Protein AF-A0A383CBB1-F1 (afdb_monomer_lite)

Secondary structure (DSSP, 8-state):
-HHHHTT---EEE-SSSSSSTHHHHTS-TTTS-IIIIIIHHHHHHHHTT-EEE-S--EEBS-TT-EEHHHHTTT-S----------PPP---TTTTSBT---HHHHHHHHHHHHHHHTTTT--S---TT-EEEEE--SHHHHHHHHHHHHTT-SEEEEE-SSPPPPSS--TTS-TTSPP-S----HHHHHHHHHHSS--EE-SEEEEEEEE-SSSBEEEEEEEEEEEETTEEEE-TT--B-

InterPro domains:
  IPR036188 FAD/NAD(P)-binding domain superfamily [G3DSA:3.50.50.60] (92-241)
  IPR051394 Glutamate Synthase [PTHR43100] (1-241)

Organism: NCBI:txid408172

pLDDT: mean 95.43, std 3.19, range [66.5, 98.31]

Structure (mmCIF, N/CA/C/O backbone):
data_AF-A0A383CBB1-F1
#
_entry.id   AF-A0A383CBB1-F1
#
loop_
_atom_site.group_PDB
_atom_site.id
_atom_site.type_symbol
_atom_site.label_atom_id
_atom_site.label_alt_id
_atom_site.label_comp_id
_atom_site.label_asym_id
_atom_site.label_entity_id
_atom_site.label_seq_id
_atom_site.pdbx_PDB_ins_code
_atom_site.Cartn_x
_atom_site.Cartn_y
_atom_site.Cartn_z
_atom_site.occupancy
_atom_site.B_iso_or_equiv
_atom_site.auth_seq_id
_atom_site.auth_comp_id
_atom_site.auth_asym_id
_atom_site.auth_atom_id
_atom_site.pdbx_PDB_model_num
ATOM 1 N N . ALA A 1 1 ? -14.194 -9.126 19.420 1.00 66.50 1 ALA A N 1
ATOM 2 C CA . ALA A 1 1 ? -15.099 -10.197 19.864 1.00 66.50 1 ALA A CA 1
ATOM 3 C C . ALA A 1 1 ? -14.523 -11.047 21.001 1.00 66.50 1 ALA A C 1
ATOM 5 O O . ALA A 1 1 ? -15.161 -11.089 22.030 1.00 66.50 1 ALA A O 1
ATOM 6 N N . GLN A 1 2 ? -13.346 -11.692 20.906 1.00 90.12 2 GLN A N 1
ATOM 7 C CA . GLN A 1 2 ? -12.929 -12.677 21.935 1.00 90.12 2 GLN A CA 1
ATOM 8 C C . GLN A 1 2 ? -12.877 -12.139 23.383 1.00 90.12 2 GLN A C 1
ATOM 10 O O . GLN A 1 2 ? -13.528 -12.712 24.250 1.00 90.12 2 GLN A O 1
ATOM 15 N N . LEU A 1 3 ? -12.182 -11.025 23.647 1.00 93.56 3 LEU A N 1
ATOM 16 C CA . LEU A 1 3 ? -12.124 -10.439 25.001 1.00 93.56 3 LEU A CA 1
ATOM 17 C C . LEU A 1 3 ? -13.493 -9.938 25.489 1.00 93.56 3 LEU A C 1
ATOM 19 O O . LEU A 1 3 ? -13.884 -10.191 26.624 1.00 93.56 3 LEU A O 1
ATOM 23 N N . ASN A 1 4 ? -14.247 -9.281 24.610 1.00 93.00 4 ASN A N 1
ATOM 24 C CA . ASN A 1 4 ? -15.591 -8.805 24.927 1.00 93.00 4 ASN A CA 1
ATOM 25 C C . ASN A 1 4 ? -16.566 -9.968 25.218 1.00 93.00 4 ASN A C 1
ATOM 27 O O . ASN A 1 4 ? -17.321 -9.908 26.181 1.00 93.00 4 ASN A O 1
ATOM 31 N N . SER A 1 5 ? -16.466 -11.082 24.483 1.00 92.56 5 SER A N 1
ATOM 32 C CA . SER A 1 5 ? -17.322 -12.262 24.666 1.00 92.56 5 SER A CA 1
ATOM 33 C C . SER A 1 5 ? -17.146 -12.960 26.017 1.00 92.56 5 SER A C 1
ATOM 35 O O . SER A 1 5 ? -18.024 -13.712 26.432 1.00 92.56 5 SER A O 1
ATOM 37 N N . VAL A 1 6 ? -16.031 -12.706 26.711 1.00 95.31 6 VAL A N 1
ATOM 38 C CA . VAL A 1 6 ? -15.776 -13.206 28.070 1.00 95.31 6 VAL A CA 1
ATOM 39 C C . VAL A 1 6 ? -15.988 -12.132 29.149 1.00 95.31 6 VAL A C 1
ATOM 41 O O . VAL A 1 6 ? -15.621 -12.345 30.300 1.00 95.31 6 VAL A O 1
ATOM 44 N N . GLY A 1 7 ? -16.611 -10.998 28.800 1.00 94.62 7 GLY A N 1
ATOM 45 C CA . GLY A 1 7 ? -17.086 -9.983 29.746 1.00 94.62 7 GLY A CA 1
ATOM 46 C C . GLY A 1 7 ? -16.183 -8.762 29.938 1.00 94.62 7 GLY A C 1
ATOM 47 O O . GLY A 1 7 ? -16.478 -7.939 30.801 1.00 94.62 7 GLY A O 1
ATOM 48 N N . HIS A 1 8 ? -15.101 -8.611 29.167 1.00 96.25 8 HIS A N 1
ATOM 49 C CA . HIS A 1 8 ? -14.252 -7.417 29.255 1.00 96.25 8 HIS A CA 1
ATOM 50 C C . HIS A 1 8 ? -14.831 -6.235 28.467 1.00 96.25 8 HIS A C 1
ATOM 52 O O . HIS A 1 8 ? -15.298 -6.397 27.336 1.00 96.25 8 HIS A O 1
ATOM 58 N N . GLN A 1 9 ? -14.715 -5.026 29.020 1.00 96.25 9 GLN A N 1
ATOM 59 C CA . GLN A 1 9 ? -14.908 -3.794 28.254 1.00 96.25 9 GLN A CA 1
ATOM 60 C C . GLN A 1 9 ? -13.697 -3.585 27.338 1.00 96.25 9 GLN A C 1
ATOM 62 O O . GLN A 1 9 ? -12.553 -3.732 27.767 1.00 96.25 9 GLN A O 1
ATOM 67 N N . VAL A 1 10 ? -13.941 -3.301 26.058 1.00 97.44 10 VAL A N 1
ATOM 68 C CA . VAL A 1 10 ? -12.884 -3.181 25.047 1.00 97.44 10 VAL A CA 1
ATOM 69 C C . VAL A 1 10 ? -13.055 -1.875 24.291 1.00 97.44 10 VAL A C 1
ATOM 71 O O . VAL A 1 10 ? -14.081 -1.672 23.645 1.00 97.44 10 VAL A O 1
ATOM 74 N N . THR A 1 11 ? -12.005 -1.057 24.304 1.00 97.38 11 THR A N 1
ATOM 75 C CA . THR A 1 11 ? -11.890 0.160 23.497 1.00 97.38 11 THR A CA 1
ATOM 76 C C . THR A 1 11 ? -10.729 0.005 22.521 1.00 97.38 11 THR A C 1
ATOM 78 O O . THR A 1 11 ? -9.627 -0.396 22.899 1.00 97.38 11 THR A O 1
ATOM 81 N N . VAL A 1 12 ? -10.974 0.297 21.247 1.00 97.62 12 VAL A N 1
ATOM 82 C CA . VAL A 1 12 ? -9.979 0.258 20.173 1.00 97.62 12 VAL A CA 1
ATOM 83 C C . VAL A 1 12 ? -9.671 1.685 19.739 1.00 97.62 12 VAL A C 1
ATOM 85 O O . VAL A 1 12 ? -10.555 2.396 19.266 1.00 97.62 12 VAL A O 1
ATOM 88 N N . TYR A 1 13 ? -8.406 2.079 19.860 1.00 97.75 13 TYR A N 1
ATOM 89 C CA . TYR A 1 13 ? -7.901 3.353 19.357 1.00 97.75 13 TYR A CA 1
ATOM 90 C C . TYR A 1 13 ? -7.312 3.152 17.962 1.00 97.75 13 TYR A C 1
ATOM 92 O O . TYR A 1 13 ? -6.465 2.282 17.757 1.00 97.75 13 TYR A O 1
ATOM 100 N N . GLU A 1 14 ? -7.767 3.951 17.006 1.00 97.56 14 GLU A N 1
ATOM 101 C CA . GLU A 1 14 ? -7.306 3.941 15.622 1.00 97.56 14 GLU A CA 1
ATOM 102 C C . GLU A 1 14 ? -6.833 5.338 15.242 1.00 97.56 14 GLU A C 1
ATOM 104 O O . GLU A 1 14 ? -7.535 6.331 15.438 1.00 97.56 14 GLU A O 1
ATOM 109 N N . ARG A 1 15 ? -5.641 5.402 14.651 1.00 96.88 15 ARG A N 1
ATOM 110 C CA . ARG A 1 15 ? -5.040 6.650 14.190 1.00 96.88 15 ARG A CA 1
ATOM 111 C C . ARG A 1 15 ? -5.808 7.247 13.016 1.00 96.88 15 ARG A C 1
ATOM 113 O O . ARG A 1 15 ? -5.892 8.464 12.900 1.00 96.88 15 ARG A O 1
ATOM 120 N N . ALA A 1 16 ? -6.312 6.408 12.121 1.00 96.88 16 ALA A N 1
ATOM 121 C CA . ALA A 1 16 ? -7.069 6.835 10.959 1.00 96.88 16 ALA A CA 1
ATOM 122 C C . ALA A 1 16 ? -8.504 7.267 11.312 1.00 96.88 16 ALA A C 1
ATOM 124 O O . ALA A 1 16 ? -9.028 7.001 12.394 1.00 96.88 16 ALA A O 1
ATOM 125 N N . ASP A 1 17 ? -9.163 7.912 10.355 1.00 97.31 17 ASP A N 1
ATOM 126 C CA . ASP A 1 17 ? -10.554 8.364 10.444 1.00 97.31 17 ASP A CA 1
ATOM 127 C C . ASP A 1 17 ? -11.578 7.224 10.300 1.00 97.31 17 ASP A C 1
ATOM 129 O O . ASP A 1 17 ? -12.762 7.422 10.565 1.00 97.31 17 ASP A O 1
ATOM 133 N N . ARG A 1 18 ? -11.135 6.027 9.894 1.00 97.62 18 ARG A N 1
ATOM 134 C CA . ARG A 1 18 ? -11.959 4.818 9.766 1.00 97.62 18 ARG A CA 1
ATOM 135 C C . ARG A 1 18 ? -11.242 3.600 10.330 1.00 97.62 18 ARG A C 1
ATOM 137 O O . ARG A 1 18 ? -10.029 3.459 10.191 1.00 97.62 18 ARG A O 1
ATOM 144 N N . ILE A 1 19 ? -12.018 2.694 10.916 1.00 97.88 19 ILE A N 1
ATOM 145 C CA . ILE A 1 19 ? -11.523 1.431 11.471 1.00 97.88 19 ILE A CA 1
ATOM 146 C C . ILE A 1 19 ? -11.299 0.406 10.352 1.00 97.88 19 ILE A C 1
ATOM 148 O O . ILE A 1 19 ? -11.974 0.421 9.328 1.00 97.88 19 ILE A O 1
ATOM 152 N N . GLY A 1 20 ? -10.370 -0.525 10.571 1.00 96.19 20 GLY A N 1
ATOM 153 C CA . GLY A 1 20 ? -10.148 -1.691 9.708 1.00 96.19 20 GLY A CA 1
ATOM 154 C C . GLY A 1 20 ? -8.727 -1.792 9.156 1.00 96.19 20 GLY A C 1
ATOM 155 O O . GLY A 1 20 ? -8.403 -2.775 8.487 1.00 96.19 20 GLY A O 1
ATOM 156 N N . GLY A 1 21 ? -7.863 -0.813 9.442 1.00 96.56 21 GLY A N 1
ATOM 157 C CA . GLY A 1 21 ? -6.458 -0.823 9.036 1.00 96.56 21 GLY A CA 1
ATOM 158 C C . GLY A 1 21 ? -6.290 -1.041 7.530 1.00 96.56 21 GLY A C 1
ATOM 159 O O . GLY A 1 21 ? -6.960 -0.407 6.713 1.00 96.56 21 GLY A O 1
ATOM 160 N N . LEU A 1 22 ? -5.427 -1.984 7.141 1.00 96.00 22 LEU A N 1
ATOM 161 C CA . LEU A 1 22 ? -5.214 -2.311 5.726 1.00 96.00 22 LEU A CA 1
ATOM 162 C C . LEU A 1 22 ? -6.452 -2.909 5.047 1.00 96.00 22 LEU A C 1
ATOM 164 O O . LEU A 1 22 ? -6.592 -2.749 3.841 1.00 96.00 22 LEU A O 1
ATOM 168 N N . LEU A 1 23 ? -7.380 -3.539 5.775 1.00 97.38 23 LEU A N 1
ATOM 169 C CA . LEU A 1 23 ? -8.635 -4.003 5.169 1.00 97.38 23 LEU A CA 1
ATOM 170 C C . LEU A 1 23 ? -9.499 -2.825 4.704 1.00 97.38 23 LEU A C 1
ATOM 172 O O . LEU A 1 23 ? -10.241 -2.966 3.733 1.00 97.38 23 LEU A O 1
ATOM 176 N N . MET A 1 24 ? -9.381 -1.680 5.386 1.00 97.31 24 MET A N 1
ATOM 177 C CA . MET A 1 24 ? -10.086 -0.449 5.047 1.00 97.31 24 MET A CA 1
ATOM 178 C C . MET A 1 24 ? -9.354 0.356 3.972 1.00 97.31 24 MET A C 1
ATOM 180 O O . MET A 1 24 ? -9.966 0.693 2.969 1.00 97.31 24 MET A O 1
ATOM 184 N N . TYR A 1 25 ? -8.057 0.639 4.146 1.00 96.25 25 TYR A N 1
ATOM 185 C CA . TYR A 1 25 ? -7.327 1.566 3.264 1.00 96.25 25 TYR A CA 1
ATOM 186 C C . TYR A 1 25 ? -6.212 0.950 2.411 1.00 96.25 25 TYR A C 1
ATOM 188 O O . TYR A 1 25 ? -5.724 1.604 1.493 1.00 96.25 25 TYR A O 1
ATOM 196 N N . GLY A 1 26 ? -5.792 -0.284 2.683 1.00 94.88 26 GLY A N 1
ATOM 197 C CA . GLY A 1 26 ? -4.735 -0.950 1.915 1.00 94.88 26 GLY A CA 1
ATOM 198 C C . GLY A 1 26 ? -5.259 -1.817 0.780 1.00 94.88 26 GLY A C 1
ATOM 199 O O . GLY A 1 26 ? -4.769 -1.725 -0.337 1.00 94.88 26 GLY A O 1
ATOM 200 N N . ILE A 1 27 ? -6.262 -2.644 1.065 1.00 96.38 27 ILE A N 1
ATOM 201 C CA . ILE A 1 27 ? -6.878 -3.537 0.087 1.00 96.38 27 ILE A CA 1
ATOM 202 C C . ILE A 1 27 ? -7.965 -2.750 -0.649 1.00 96.38 27 ILE A C 1
ATOM 204 O O . ILE A 1 27 ? -8.860 -2.223 0.007 1.00 96.38 27 ILE A O 1
ATOM 208 N N . PRO A 1 28 ? -7.960 -2.685 -1.982 1.00 95.81 28 PRO A N 1
ATOM 209 C CA . PRO A 1 28 ? -8.919 -1.881 -2.731 1.00 95.81 28 PRO A CA 1
ATOM 210 C C . PRO A 1 28 ? -10.306 -2.552 -2.836 1.00 95.81 28 PRO A C 1
ATOM 212 O O . PRO A 1 28 ? -10.451 -3.767 -2.661 1.00 95.81 28 PRO A O 1
ATOM 215 N N . ASN A 1 29 ? -11.348 -1.762 -3.129 1.00 94.06 29 ASN A N 1
ATOM 216 C CA . ASN A 1 29 ? -12.752 -2.210 -3.091 1.00 94.06 29 ASN A CA 1
ATOM 217 C C . ASN A 1 29 ? -13.075 -3.381 -4.030 1.00 94.06 29 ASN A C 1
ATOM 219 O O . ASN A 1 29 ? -13.914 -4.205 -3.684 1.00 94.06 29 ASN A O 1
ATOM 223 N N . MET A 1 30 ? -12.414 -3.494 -5.188 1.00 93.12 30 MET A N 1
ATOM 224 C CA . MET A 1 30 ? -12.668 -4.608 -6.114 1.00 93.12 30 MET A CA 1
ATOM 225 C C . MET A 1 30 ? -12.217 -5.972 -5.574 1.00 93.12 30 MET A C 1
ATOM 227 O O . MET A 1 30 ? -12.704 -6.989 -6.056 1.00 93.12 30 MET A O 1
ATOM 231 N N . LYS A 1 31 ? -11.301 -6.000 -4.596 1.00 94.25 31 LYS A N 1
ATOM 232 C CA . LYS A 1 31 ? -10.824 -7.230 -3.943 1.00 94.25 31 LYS A CA 1
ATOM 233 C C . LYS A 1 31 ? -11.563 -7.503 -2.634 1.00 94.25 31 LYS A C 1
ATOM 235 O O . LYS A 1 31 ? -11.829 -8.654 -2.303 1.00 94.25 31 LYS A O 1
ATOM 240 N N . LEU A 1 32 ? -11.888 -6.450 -1.884 1.00 96.69 32 LEU A N 1
ATOM 241 C CA . LEU A 1 32 ? -12.586 -6.548 -0.605 1.00 96.69 32 LEU A CA 1
ATOM 242 C C . LEU A 1 32 ? -13.573 -5.394 -0.450 1.00 96.69 32 LEU A C 1
ATOM 244 O O . LEU A 1 32 ? -13.158 -4.247 -0.267 1.00 96.69 32 LEU A O 1
ATOM 248 N N . ASP A 1 33 ? -14.864 -5.713 -0.451 1.00 96.62 33 ASP A N 1
ATOM 249 C CA . ASP A 1 33 ? -15.920 -4.723 -0.261 1.00 96.62 33 ASP A CA 1
ATOM 250 C C . ASP A 1 33 ? -15.873 -4.113 1.151 1.00 96.62 33 ASP A C 1
ATOM 252 O O . ASP A 1 33 ? -15.804 -4.819 2.165 1.00 96.62 33 ASP A O 1
ATOM 256 N N . LYS A 1 34 ? -15.888 -2.780 1.221 1.00 97.31 34 LYS A N 1
ATOM 257 C CA . LYS A 1 34 ? -15.779 -2.039 2.483 1.00 97.31 34 LYS A CA 1
ATOM 258 C C . LYS A 1 34 ? -17.095 -2.001 3.252 1.00 97.31 34 LYS A C 1
ATOM 260 O O . LYS A 1 34 ? -17.057 -2.020 4.476 1.00 97.31 34 LYS A O 1
ATOM 265 N N . HIS A 1 35 ? -18.233 -2.010 2.567 1.00 94.69 35 HIS A N 1
ATOM 266 C CA . HIS A 1 35 ? -19.553 -1.947 3.186 1.00 94.69 35 HIS A CA 1
ATOM 267 C C . HIS A 1 35 ? -20.036 -3.340 3.604 1.00 94.69 35 HIS A C 1
ATOM 269 O O . HIS A 1 35 ? -20.275 -3.595 4.785 1.00 94.69 35 HIS A O 1
ATOM 275 N N . GLU A 1 36 ? -20.103 -4.273 2.656 1.00 96.50 36 GLU A N 1
ATOM 276 C CA . GLU A 1 36 ? -20.725 -5.590 2.854 1.00 96.50 36 GLU A CA 1
ATOM 277 C C . GLU A 1 36 ? -19.883 -6.534 3.727 1.00 96.50 36 GLU A C 1
ATOM 279 O O . GLU A 1 36 ? -20.401 -7.467 4.356 1.00 96.50 36 GLU A O 1
ATOM 284 N N . VAL A 1 37 ? -18.565 -6.310 3.785 1.00 97.56 37 VAL A N 1
ATOM 285 C CA . VAL A 1 37 ? -17.641 -7.172 4.535 1.00 97.56 37 VAL A CA 1
ATOM 286 C C . VAL A 1 37 ? -17.026 -6.450 5.725 1.00 97.56 37 VAL A C 1
ATOM 288 O O . VAL A 1 37 ? -17.202 -6.911 6.855 1.00 97.56 37 VAL A O 1
ATOM 291 N N . VAL A 1 38 ? -16.296 -5.354 5.495 1.00 97.88 38 VAL A N 1
ATOM 292 C CA . VAL A 1 38 ? -15.527 -4.692 6.564 1.00 97.88 38 VAL A CA 1
ATOM 293 C C . VAL A 1 38 ? -16.457 -4.001 7.559 1.00 97.88 38 VAL A C 1
ATOM 295 O O . VAL A 1 38 ? -16.463 -4.387 8.727 1.00 97.88 38 VAL A O 1
ATOM 298 N N . GLU A 1 39 ? -17.289 -3.055 7.116 1.00 97.25 39 GLU A N 1
ATOM 299 C CA . GLU A 1 39 ? -18.216 -2.345 8.006 1.00 97.25 39 GLU A CA 1
ATOM 300 C C . GLU A 1 39 ? -19.214 -3.293 8.659 1.00 97.25 39 GLU A C 1
ATOM 302 O O . GLU A 1 39 ? -19.370 -3.242 9.873 1.00 97.25 39 GLU A O 1
ATOM 307 N N . ARG A 1 40 ? -19.772 -4.267 7.927 1.00 97.81 40 ARG A N 1
ATOM 308 C CA . ARG A 1 40 ? -20.637 -5.289 8.539 1.00 97.81 40 ARG A CA 1
ATOM 309 C C . ARG A 1 40 ? -19.964 -6.013 9.711 1.00 97.81 40 ARG A C 1
ATOM 311 O O . ARG A 1 40 ? -20.609 -6.300 10.718 1.00 97.81 40 ARG A O 1
ATOM 318 N N . ARG A 1 41 ? -18.670 -6.342 9.609 1.00 96.88 41 ARG A N 1
ATOM 319 C CA . ARG A 1 41 ? -17.935 -6.987 10.709 1.00 96.88 41 ARG A CA 1
ATOM 320 C C . ARG A 1 41 ? -17.688 -6.026 11.870 1.00 96.88 41 ARG A C 1
ATOM 322 O O . ARG A 1 41 ? -17.754 -6.459 13.020 1.00 96.88 41 ARG A O 1
ATOM 329 N N . LEU A 1 42 ? -17.408 -4.761 11.577 1.00 97.06 42 LEU A N 1
ATOM 330 C CA . LEU A 1 42 ? -17.227 -3.721 12.586 1.00 97.06 42 LEU A CA 1
ATOM 331 C C . LEU A 1 42 ? -18.534 -3.413 13.316 1.00 97.06 42 LEU A C 1
ATOM 333 O O . LEU A 1 42 ? -18.522 -3.300 14.536 1.00 97.06 42 LEU A O 1
ATOM 337 N N . ASP A 1 43 ? -19.661 -3.379 12.613 1.00 97.12 43 ASP A N 1
ATOM 338 C CA . ASP A 1 43 ? -20.987 -3.180 13.195 1.00 97.12 43 ASP A CA 1
ATOM 339 C C . ASP A 1 43 ? -21.348 -4.285 14.176 1.00 97.12 43 ASP A C 1
ATOM 341 O O . ASP A 1 43 ? -21.838 -3.992 15.262 1.00 97.12 43 ASP A O 1
ATOM 345 N N . LEU A 1 44 ? -21.028 -5.542 13.859 1.00 96.38 44 LEU A N 1
ATOM 346 C CA . LEU A 1 44 ? -21.183 -6.638 14.818 1.00 96.38 44 LEU A CA 1
ATOM 347 C C . LEU A 1 44 ? -20.339 -6.406 16.079 1.00 96.38 44 LEU A C 1
ATOM 349 O O . LEU A 1 44 ? -20.830 -6.600 17.184 1.00 96.38 44 LEU A O 1
ATOM 353 N N . MET A 1 45 ? -19.096 -5.937 15.939 1.00 96.62 45 MET A N 1
ATOM 354 C CA . MET A 1 45 ? -18.252 -5.618 17.098 1.00 96.62 45 MET A CA 1
ATOM 355 C C . MET A 1 45 ? -18.799 -4.437 17.911 1.00 96.62 45 MET A C 1
ATOM 357 O O . MET A 1 45 ? -18.766 -4.482 19.138 1.00 96.62 45 MET A O 1
ATOM 361 N N . ARG A 1 46 ? -19.330 -3.402 17.248 1.00 96.56 46 ARG A N 1
ATOM 362 C CA . ARG A 1 46 ? -19.997 -2.267 17.907 1.00 96.56 46 ARG A CA 1
ATOM 363 C C . ARG A 1 46 ? -21.236 -2.738 18.674 1.00 96.56 46 ARG A C 1
ATOM 365 O O . ARG A 1 46 ? -21.422 -2.352 19.821 1.00 96.56 46 ARG A O 1
ATOM 372 N N . GLN A 1 47 ? -22.049 -3.609 18.074 1.00 95.75 47 GLN A N 1
ATOM 373 C CA . GLN A 1 47 ? -23.241 -4.202 18.699 1.00 95.75 47 GLN A CA 1
ATOM 374 C C . GLN A 1 47 ? -22.898 -5.112 19.887 1.00 95.75 47 GLN A C 1
ATOM 376 O O . GLN A 1 47 ? -23.656 -5.166 20.851 1.00 95.75 47 GLN A O 1
ATOM 381 N N . GLU A 1 48 ? -21.745 -5.785 19.848 1.00 95.38 48 GLU A N 1
ATOM 382 C CA . GLU A 1 48 ? -21.175 -6.525 20.984 1.00 95.38 48 GLU A CA 1
ATOM 383 C C . GLU A 1 48 ? -20.681 -5.592 22.116 1.00 95.38 48 GLU A C 1
ATOM 385 O O . GLU A 1 48 ? -20.367 -6.055 23.211 1.00 95.38 48 GLU A O 1
ATOM 390 N N . GLY A 1 49 ? -20.631 -4.274 21.895 1.00 95.38 49 GLY A N 1
ATOM 391 C CA . GLY A 1 49 ? -20.199 -3.285 22.885 1.00 95.38 49 GLY A CA 1
ATOM 392 C C . GLY A 1 49 ? -18.706 -2.958 22.839 1.00 95.38 49 GLY A C 1
ATOM 393 O O . GLY A 1 49 ? -18.165 -2.451 23.818 1.00 95.38 49 GLY A O 1
ATOM 394 N N . VAL A 1 50 ? -18.016 -3.256 21.731 1.00 97.56 50 VAL A N 1
ATOM 395 C CA . VAL A 1 50 ? -16.656 -2.751 21.496 1.00 97.56 50 VAL A CA 1
ATOM 396 C C . VAL A 1 50 ? -16.733 -1.281 21.095 1.00 97.56 50 VAL A C 1
ATOM 398 O O . VAL A 1 50 ? -17.377 -0.929 20.104 1.00 97.56 50 VAL A O 1
ATOM 401 N N . GLU A 1 51 ? -16.036 -0.429 21.838 1.00 97.12 51 GLU A N 1
ATOM 402 C CA . GLU A 1 51 ? -15.923 0.994 21.539 1.00 97.12 51 GLU A CA 1
ATOM 403 C C . GLU A 1 51 ? -14.762 1.254 20.577 1.00 97.12 51 GLU A C 1
ATOM 405 O O . GLU A 1 51 ? -13.700 0.637 20.670 1.00 97.12 51 GLU A O 1
ATOM 410 N N . PHE A 1 52 ? -14.952 2.194 19.654 1.00 98.12 52 PHE A N 1
ATOM 411 C CA . PHE A 1 52 ? -13.935 2.588 18.685 1.00 98.12 52 PHE A CA 1
ATOM 412 C C . PHE A 1 52 ? -13.706 4.093 18.759 1.00 98.12 52 PHE A C 1
ATOM 414 O O . PHE A 1 52 ? -14.650 4.872 18.631 1.00 98.12 52 PHE A O 1
ATOM 421 N N . ILE A 1 53 ? -12.447 4.492 18.916 1.00 97.62 53 ILE A N 1
ATOM 422 C CA . ILE A 1 53 ? -12.015 5.887 18.942 1.00 97.62 53 ILE A CA 1
ATOM 423 C C . ILE A 1 53 ? -11.070 6.095 17.759 1.00 97.62 53 ILE A C 1
ATOM 425 O O . ILE A 1 53 ? -9.923 5.657 17.775 1.00 97.62 53 ILE A O 1
ATOM 429 N N . THR A 1 54 ? -11.582 6.728 16.708 1.00 98.06 54 THR A N 1
ATOM 430 C CA . THR A 1 54 ? -10.835 7.093 15.492 1.00 98.06 54 THR A CA 1
ATOM 431 C C . THR A 1 54 ? -10.092 8.415 15.662 1.00 98.06 54 THR A C 1
ATOM 433 O O . THR A 1 54 ? -10.408 9.190 16.564 1.00 98.06 54 THR A O 1
ATOM 436 N N . ASN A 1 55 ? -9.175 8.730 14.742 1.00 97.12 55 ASN A N 1
ATOM 437 C CA . ASN A 1 55 ? -8.309 9.916 14.804 1.00 97.12 55 ASN A CA 1
ATOM 438 C C . ASN A 1 55 ? -7.500 10.000 16.112 1.00 97.12 55 ASN A C 1
ATOM 440 O O . ASN A 1 55 ? -7.150 11.084 16.576 1.00 97.12 55 ASN A O 1
ATOM 444 N N . ALA A 1 56 ? -7.219 8.848 16.717 1.00 96.69 56 ALA A N 1
ATOM 445 C CA . ALA A 1 56 ? -6.522 8.709 17.981 1.00 96.69 56 ALA A CA 1
ATOM 446 C C . ALA A 1 56 ? -5.152 8.072 17.741 1.00 96.69 56 ALA A C 1
ATOM 448 O O . ALA A 1 56 ? -4.982 6.856 17.842 1.00 96.69 56 ALA A O 1
ATOM 449 N N . ASP A 1 57 ? -4.165 8.901 17.396 1.00 95.81 57 ASP A N 1
ATOM 450 C CA . ASP A 1 57 ? -2.777 8.449 17.297 1.00 95.81 57 ASP A CA 1
ATOM 451 C C . ASP A 1 57 ? -2.177 8.289 18.697 1.00 95.81 57 ASP A C 1
ATOM 453 O O . ASP A 1 57 ? -2.097 9.262 19.449 1.00 95.81 57 ASP A O 1
ATOM 457 N N . ILE A 1 58 ? -1.767 7.075 19.068 1.00 95.56 58 ILE A N 1
ATOM 458 C CA . ILE A 1 58 ? -1.234 6.781 20.403 1.00 95.56 58 ILE A CA 1
ATOM 459 C C . ILE A 1 58 ? 0.293 6.831 20.376 1.00 95.56 58 ILE A C 1
ATOM 461 O O . ILE A 1 58 ? 0.944 6.100 19.629 1.00 95.56 58 ILE A O 1
ATOM 465 N N . GLY A 1 59 ? 0.873 7.660 21.241 1.00 93.50 59 GLY A N 1
ATOM 466 C CA . GLY A 1 59 ? 2.310 7.878 21.327 1.00 93.50 59 GLY A CA 1
ATOM 467 C C . GLY A 1 59 ? 2.740 8.395 22.697 1.00 93.50 59 GLY A C 1
ATOM 468 O O . GLY A 1 59 ? 2.201 8.011 23.735 1.00 93.50 59 GLY A O 1
ATOM 469 N N . GLY A 1 60 ? 3.755 9.258 22.715 1.00 93.62 60 GLY A N 1
ATOM 470 C CA . GLY A 1 60 ? 4.313 9.804 23.955 1.00 93.62 60 GLY A CA 1
ATOM 471 C C . GLY A 1 60 ? 3.493 10.932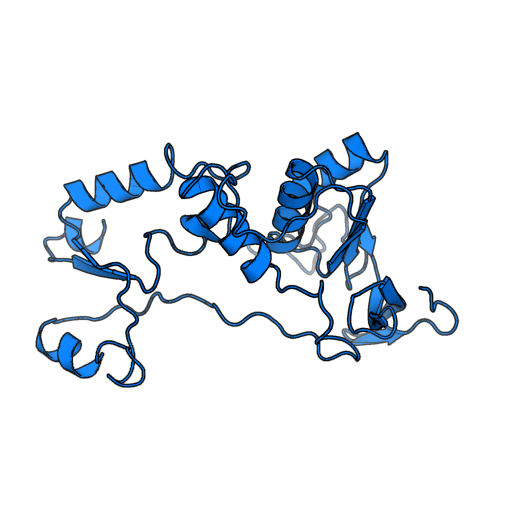 24.591 1.00 93.62 60 GLY A C 1
ATOM 472 O O . GLY A 1 60 ? 3.852 11.380 25.677 1.00 93.62 60 GLY A O 1
ATOM 473 N N . GLY A 1 61 ? 2.427 11.414 23.939 1.00 90.44 61 GLY A N 1
ATOM 474 C CA . GLY A 1 61 ? 1.722 12.638 24.347 1.00 90.44 61 GLY A CA 1
ATOM 475 C C . GLY A 1 61 ? 2.318 13.918 23.745 1.00 90.44 61 GLY A C 1
ATOM 476 O O . GLY A 1 61 ? 2.029 15.020 24.200 1.00 90.44 61 GLY A O 1
ATOM 477 N N . GLN A 1 62 ? 3.202 13.789 22.751 1.00 92.38 62 GLN A N 1
ATOM 478 C CA . GLN A 1 62 ? 3.798 14.907 22.012 1.00 92.38 62 GLN A CA 1
ATOM 479 C C . GLN A 1 62 ? 3.382 14.851 20.537 1.00 92.38 62 GLN A C 1
ATOM 481 O O . GLN A 1 62 ? 2.910 13.822 20.054 1.00 92.38 62 GLN A O 1
ATOM 486 N N . ASN A 1 63 ? 3.578 15.953 19.807 1.00 90.31 63 ASN A N 1
ATOM 487 C CA . ASN A 1 63 ? 3.323 16.045 18.361 1.00 90.31 63 ASN A CA 1
ATOM 488 C C . ASN A 1 63 ? 1.887 15.666 17.948 1.00 90.31 63 ASN A C 1
ATOM 490 O O . ASN A 1 63 ? 1.679 15.091 16.886 1.00 90.31 63 ASN A O 1
ATOM 494 N N . GLY A 1 64 ? 0.901 15.971 18.798 1.00 88.94 64 GLY A N 1
ATOM 495 C CA . GLY A 1 64 ? -0.510 15.663 18.542 1.00 88.94 64 GLY A CA 1
ATOM 496 C C . GLY A 1 64 ? -0.925 14.219 18.845 1.00 88.94 64 GLY A C 1
ATOM 497 O O . GLY A 1 64 ? -2.079 13.878 18.609 1.00 88.94 64 GLY A O 1
ATOM 498 N N . THR A 1 65 ? -0.027 13.384 19.381 1.00 95.25 65 THR A N 1
ATOM 499 C CA . THR A 1 65 ? -0.375 12.030 19.845 1.00 95.25 65 THR A CA 1
ATOM 500 C C . THR A 1 65 ? -0.995 12.055 21.240 1.00 95.25 65 THR A C 1
ATOM 502 O O . THR A 1 65 ? -0.638 12.891 22.072 1.00 95.25 65 THR A O 1
ATOM 505 N N . LEU A 1 66 ? -1.890 11.109 21.518 1.00 94.31 66 LEU A N 1
ATOM 506 C CA . LEU A 1 66 ? -2.390 10.817 22.859 1.00 94.31 66 LEU A CA 1
ATOM 507 C C . LEU A 1 66 ? -1.317 10.073 23.664 1.00 94.31 66 LEU A C 1
ATOM 509 O O . LEU A 1 66 ? -0.583 9.246 23.120 1.00 94.31 66 LEU A O 1
ATOM 513 N N . SER A 1 67 ? -1.222 10.353 24.965 1.00 95.75 67 SER A N 1
ATOM 514 C CA . SER A 1 67 ? -0.222 9.729 25.833 1.00 95.75 67 SER A CA 1
ATOM 515 C C . SER A 1 67 ? -0.603 8.295 26.181 1.00 95.75 67 SER A C 1
ATOM 517 O O . SER A 1 67 ? -1.552 8.042 26.924 1.00 95.75 67 SER A O 1
ATOM 519 N N . VAL A 1 68 ? 0.215 7.342 25.733 1.00 95.31 68 VAL A N 1
ATOM 520 C CA . VAL A 1 68 ? 0.083 5.932 26.123 1.00 95.31 68 VAL A CA 1
ATOM 521 C C . VAL A 1 68 ? 0.142 5.756 27.644 1.00 95.31 68 VAL A C 1
ATOM 523 O O . VAL A 1 68 ? -0.555 4.916 28.205 1.00 95.31 68 VAL A O 1
ATOM 526 N N . THR A 1 69 ? 0.941 6.579 28.332 1.00 95.00 69 THR A N 1
ATOM 527 C CA . THR A 1 69 ? 1.113 6.491 29.791 1.00 95.00 69 THR A CA 1
ATOM 528 C C . THR A 1 69 ? -0.085 7.008 30.574 1.00 95.00 69 THR A C 1
ATOM 530 O O . THR A 1 69 ? -0.272 6.592 31.714 1.00 95.00 69 THR A O 1
ATOM 533 N N . GLU A 1 70 ? -0.888 7.898 29.989 1.00 94.56 70 GLU A N 1
ATOM 534 C CA . GLU A 1 70 ? -2.144 8.353 30.590 1.00 94.56 70 GLU A CA 1
ATOM 535 C C . GLU A 1 70 ? -3.218 7.282 30.419 1.00 94.56 70 GLU A C 1
ATOM 537 O O . GLU A 1 70 ? -3.822 6.880 31.407 1.00 94.56 70 GLU A O 1
ATOM 542 N N . ILE A 1 71 ? -3.351 6.722 29.212 1.00 94.94 71 ILE A N 1
ATOM 543 C CA . ILE A 1 71 ? -4.308 5.644 28.917 1.00 94.94 71 ILE A CA 1
ATOM 544 C C . ILE A 1 71 ? -4.054 4.419 29.806 1.00 94.94 71 ILE A C 1
ATOM 546 O O . ILE A 1 71 ? -4.987 3.849 30.362 1.00 94.94 71 ILE A O 1
ATOM 550 N N . LEU A 1 72 ? -2.787 4.037 30.008 1.00 95.75 72 LEU A N 1
ATOM 551 C CA . LEU A 1 72 ? -2.411 2.911 30.874 1.00 95.75 72 LEU A CA 1
ATOM 552 C C . LEU A 1 72 ? -2.818 3.079 32.349 1.00 95.75 72 LEU A C 1
ATOM 554 O O . LEU A 1 72 ? -2.774 2.102 33.088 1.00 95.75 72 LEU A O 1
ATOM 558 N N . ARG A 1 73 ? -3.188 4.283 32.804 1.00 96.44 73 ARG A N 1
ATOM 559 C CA . ARG A 1 73 ? -3.702 4.497 34.171 1.00 96.44 73 ARG A CA 1
ATOM 560 C C . ARG A 1 73 ? -5.181 4.149 34.306 1.00 96.44 73 ARG A C 1
ATOM 562 O O . ARG A 1 73 ? -5.652 4.000 35.429 1.00 96.44 73 ARG A O 1
ATOM 569 N N . GLU A 1 74 ? -5.893 4.058 33.188 1.00 95.06 74 GLU A N 1
ATOM 570 C CA . GLU A 1 74 ? -7.347 3.886 33.132 1.00 95.06 74 GLU A CA 1
ATOM 571 C C . GLU A 1 74 ? -7.760 2.477 32.682 1.00 95.06 74 GLU A C 1
ATOM 573 O O . GLU A 1 74 ? -8.944 2.151 32.713 1.00 95.06 74 GLU A O 1
ATOM 578 N N . ILE A 1 75 ? -6.802 1.633 32.280 1.00 96.00 75 ILE A N 1
ATOM 579 C CA . ILE A 1 75 ? -7.057 0.283 31.765 1.00 96.00 75 ILE A CA 1
ATOM 580 C C . ILE A 1 75 ? -6.176 -0.764 32.452 1.00 96.00 75 ILE A C 1
ATOM 582 O O . ILE A 1 75 ? -5.049 -0.481 32.851 1.00 96.00 75 ILE A O 1
ATOM 586 N N . ASP A 1 76 ? -6.657 -2.005 32.510 1.00 96.19 76 ASP A N 1
ATOM 587 C CA . ASP A 1 76 ? -5.901 -3.123 33.088 1.00 96.19 76 ASP A CA 1
ATOM 588 C C . ASP A 1 76 ? -4.856 -3.708 32.122 1.00 96.19 76 ASP A C 1
ATOM 590 O O . ASP A 1 76 ? -3.810 -4.206 32.541 1.00 96.19 76 ASP A O 1
ATOM 594 N N . VAL A 1 77 ? -5.147 -3.697 30.814 1.00 95.06 77 VAL A N 1
ATOM 595 C CA . VAL A 1 77 ? -4.336 -4.360 29.780 1.00 95.06 77 VAL A CA 1
ATOM 596 C C . VAL A 1 77 ? -4.344 -3.553 28.486 1.00 95.06 77 VAL A C 1
ATOM 598 O O . VAL A 1 77 ? -5.394 -3.114 28.026 1.00 95.06 77 VAL A O 1
ATOM 601 N N . MET A 1 78 ? -3.178 -3.443 27.845 1.00 95.31 78 MET A N 1
ATOM 602 C CA . MET A 1 78 ? -3.021 -2.854 26.514 1.00 95.31 78 MET A CA 1
ATOM 603 C C . MET A 1 78 ? -2.531 -3.894 25.505 1.00 95.31 78 MET A C 1
ATOM 605 O O . MET A 1 78 ? -1.520 -4.559 25.732 1.00 95.31 78 MET A O 1
ATOM 609 N N . LEU A 1 79 ? -3.211 -3.992 24.360 1.00 95.81 79 LEU A N 1
ATOM 610 C CA . LEU A 1 79 ? -2.762 -4.775 23.209 1.00 95.81 79 LEU A CA 1
ATOM 611 C C . LEU A 1 79 ? -2.240 -3.839 22.116 1.00 95.81 79 LEU A C 1
ATOM 613 O O . LEU A 1 79 ? -2.984 -3.008 21.601 1.00 95.81 79 LEU A O 1
ATOM 617 N N . LEU A 1 80 ? -0.980 -4.012 21.716 1.00 95.19 80 LEU A N 1
ATOM 618 C CA . LEU A 1 80 ? -0.402 -3.283 20.588 1.00 95.19 80 LEU A CA 1
ATOM 619 C C . LEU A 1 80 ? -0.656 -4.048 19.285 1.00 95.19 80 LEU A C 1
ATOM 621 O O . LEU A 1 80 ? -0.064 -5.098 19.044 1.00 95.19 80 LEU A O 1
ATOM 625 N N . ALA A 1 81 ? -1.532 -3.504 18.442 1.00 95.94 81 ALA A N 1
ATOM 626 C CA . ALA A 1 81 ? -1.924 -4.083 17.154 1.00 95.94 81 ALA A CA 1
ATOM 627 C C . ALA A 1 81 ? -1.790 -3.070 15.998 1.00 95.94 81 ALA A C 1
ATOM 629 O O . ALA A 1 81 ? -2.622 -3.017 15.099 1.00 95.94 81 ALA A O 1
ATOM 630 N N . THR A 1 82 ? -0.738 -2.247 16.025 1.00 93.69 82 THR A N 1
ATOM 631 C CA . THR A 1 82 ? -0.552 -1.083 15.133 1.00 93.69 82 THR A CA 1
ATOM 632 C C . THR A 1 82 ? -0.077 -1.427 13.714 1.00 93.69 82 THR A C 1
ATOM 634 O O . THR A 1 82 ? -0.068 -0.566 12.834 1.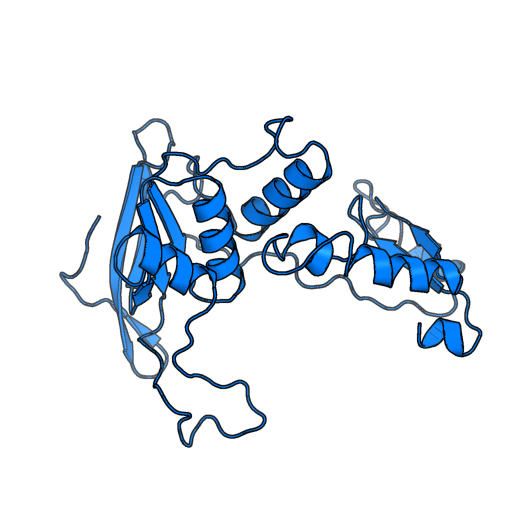00 93.69 82 THR A O 1
ATOM 637 N N . GLY A 1 83 ? 0.304 -2.685 13.470 1.00 94.31 83 GLY A N 1
ATOM 638 C CA . GLY A 1 83 ? 0.773 -3.159 12.166 1.00 94.31 83 GLY A CA 1
ATOM 639 C C . GLY A 1 83 ? 2.130 -2.580 11.734 1.00 94.31 83 GLY A C 1
ATOM 640 O O . GLY A 1 83 ? 2.866 -1.992 12.523 1.00 94.31 83 GLY A O 1
ATOM 641 N N . ALA A 1 84 ? 2.478 -2.770 10.456 1.00 92.50 84 ALA A N 1
ATOM 642 C CA . ALA A 1 84 ? 3.727 -2.296 9.855 1.00 92.50 84 ALA A CA 1
ATOM 643 C C . ALA A 1 84 ? 3.436 -1.211 8.808 1.00 92.50 84 ALA A C 1
ATOM 645 O O . ALA A 1 84 ? 3.118 -1.506 7.659 1.00 92.50 84 ALA A O 1
ATOM 646 N N . THR A 1 85 ? 3.521 0.055 9.218 1.00 89.25 85 THR A N 1
ATOM 647 C CA . THR A 1 85 ? 3.145 1.207 8.377 1.00 89.25 85 THR A CA 1
ATOM 648 C C . THR A 1 85 ? 4.320 1.836 7.630 1.00 89.25 85 THR A C 1
ATOM 650 O O . THR A 1 85 ? 4.107 2.646 6.730 1.00 89.25 85 THR A O 1
ATOM 653 N N . VAL A 1 86 ? 5.555 1.466 7.979 1.00 92.56 86 VAL A N 1
ATOM 654 C CA . VAL A 1 86 ? 6.768 1.988 7.340 1.00 92.56 86 VAL A CA 1
ATOM 655 C C . VAL A 1 86 ? 6.995 1.253 6.013 1.00 92.56 86 VAL A C 1
ATOM 657 O O . VAL A 1 86 ? 7.244 0.043 6.030 1.00 92.56 86 VAL A O 1
ATOM 660 N N . PRO A 1 87 ? 6.919 1.941 4.859 1.00 92.94 87 PRO A N 1
ATOM 661 C CA . PRO A 1 87 ? 7.147 1.304 3.571 1.00 92.94 87 PRO A CA 1
ATOM 662 C C . PRO A 1 87 ? 8.626 0.945 3.387 1.00 92.94 87 PRO A C 1
ATOM 664 O O . PRO A 1 87 ? 9.523 1.594 3.928 1.00 92.94 87 PRO A O 1
ATOM 667 N N . ARG A 1 88 ? 8.898 -0.067 2.556 1.00 91.44 88 ARG A N 1
ATOM 668 C CA . ARG A 1 88 ? 10.268 -0.359 2.118 1.00 91.44 88 ARG A CA 1
ATOM 669 C C . ARG A 1 88 ? 10.734 0.734 1.163 1.00 91.44 88 ARG A C 1
ATOM 671 O O . ARG A 1 88 ? 10.111 0.969 0.131 1.00 91.44 88 ARG A O 1
ATOM 678 N N . HIS A 1 89 ? 11.823 1.402 1.520 1.00 90.88 89 HIS A N 1
ATOM 679 C CA . HIS A 1 89 ? 12.404 2.461 0.707 1.00 90.88 89 HIS A CA 1
ATOM 680 C C . HIS A 1 89 ? 13.344 1.886 -0.360 1.00 90.88 89 HIS A C 1
ATOM 682 O O . HIS A 1 89 ? 14.118 0.976 -0.070 1.00 90.88 89 HIS A O 1
ATOM 688 N N . LEU A 1 90 ? 13.296 2.448 -1.570 1.00 92.94 90 LEU A N 1
ATOM 689 C CA . LEU A 1 90 ? 14.224 2.155 -2.661 1.00 92.94 90 LEU A CA 1
ATOM 690 C C . LEU A 1 90 ? 15.095 3.403 -2.905 1.00 92.94 90 LEU A C 1
ATOM 692 O O . LEU A 1 90 ? 14.645 4.324 -3.588 1.00 92.94 90 LEU A O 1
ATOM 696 N N . PRO A 1 91 ? 16.295 3.487 -2.299 1.00 94.38 91 PRO A N 1
ATOM 697 C CA . PRO A 1 91 ? 17.137 4.682 -2.333 1.00 94.38 91 PRO A CA 1
ATOM 698 C C . PRO A 1 91 ? 17.990 4.735 -3.611 1.00 94.38 91 PRO A C 1
ATOM 700 O O . PRO A 1 91 ? 19.212 4.625 -3.550 1.00 94.38 91 PRO A O 1
ATOM 703 N N . ILE A 1 92 ? 17.342 4.871 -4.765 1.00 96.56 92 ILE A N 1
ATOM 704 C CA . ILE A 1 92 ? 18.010 5.090 -6.057 1.00 96.56 92 ILE A CA 1
ATOM 705 C C . ILE A 1 92 ? 17.866 6.559 -6.492 1.00 96.56 92 ILE A C 1
ATOM 707 O O . ILE A 1 92 ? 16.940 7.225 -6.021 1.00 96.56 92 ILE A O 1
ATOM 711 N N . PRO A 1 93 ? 18.760 7.089 -7.349 1.00 98.12 93 PRO A N 1
ATOM 712 C CA . PRO A 1 93 ? 18.680 8.476 -7.808 1.00 98.12 93 PRO A CA 1
ATOM 713 C C . PRO A 1 93 ? 17.316 8.813 -8.428 1.00 98.12 93 PRO A C 1
ATOM 715 O O . PRO A 1 93 ? 16.708 7.964 -9.084 1.00 98.12 93 PRO A O 1
ATOM 718 N N . GLY A 1 94 ? 16.832 10.037 -8.187 1.00 96.56 94 GLY A N 1
ATOM 719 C CA . GLY A 1 94 ? 15.538 10.525 -8.673 1.00 96.56 94 GLY A CA 1
ATOM 720 C C . GLY A 1 94 ? 14.319 10.029 -7.883 1.00 96.56 94 GLY A C 1
ATOM 721 O O . GLY A 1 94 ? 13.179 10.203 -8.312 1.00 96.56 94 GLY A O 1
ATOM 722 N N . ARG A 1 95 ? 14.518 9.398 -6.716 1.00 96.19 95 ARG A N 1
ATOM 723 C CA . ARG A 1 95 ? 13.428 8.908 -5.850 1.00 96.19 95 ARG A CA 1
ATOM 724 C C . ARG A 1 95 ? 12.461 10.020 -5.426 1.00 96.19 95 ARG A C 1
ATOM 726 O O . ARG A 1 95 ? 11.301 9.736 -5.140 1.00 96.19 95 ARG A O 1
ATOM 733 N N . GLU A 1 96 ? 12.934 11.251 -5.351 1.00 95.38 96 GLU A N 1
ATOM 734 C CA . GLU A 1 96 ? 12.208 12.453 -4.953 1.00 95.38 96 GLU A CA 1
ATOM 735 C C . GLU A 1 96 ? 11.327 13.058 -6.056 1.00 95.38 96 GLU A C 1
ATOM 737 O O . GLU A 1 96 ? 10.557 13.973 -5.768 1.00 95.38 96 GLU A O 1
ATOM 742 N N . PHE A 1 97 ? 11.422 12.569 -7.296 1.00 97.69 97 PHE A N 1
ATOM 743 C CA . PHE A 1 97 ? 10.676 13.130 -8.419 1.00 97.69 97 PHE A CA 1
ATOM 744 C C . PHE A 1 97 ? 9.159 12.977 -8.270 1.00 97.69 97 PHE A C 1
ATOM 746 O O . PHE A 1 97 ? 8.632 11.988 -7.743 1.00 97.69 97 PHE A O 1
ATOM 753 N N . ASN A 1 98 ? 8.437 13.958 -8.812 1.00 97.19 98 ASN A N 1
ATOM 754 C CA . ASN A 1 98 ? 6.986 13.928 -8.910 1.00 97.19 98 ASN A CA 1
ATOM 755 C C . ASN A 1 98 ? 6.559 12.735 -9.770 1.00 97.19 98 ASN A C 1
ATOM 757 O O . ASN A 1 98 ? 7.027 12.564 -10.895 1.00 97.19 98 ASN A O 1
ATOM 761 N N . GLY A 1 99 ? 5.637 11.924 -9.248 1.00 96.50 99 GLY A N 1
ATOM 762 C CA . GLY A 1 99 ? 5.176 10.692 -9.893 1.00 96.50 99 GLY A CA 1
ATOM 763 C C . GLY A 1 99 ? 5.757 9.410 -9.292 1.00 96.50 99 GLY A C 1
ATOM 764 O O . GLY A 1 99 ? 5.251 8.331 -9.599 1.00 96.50 99 GLY A O 1
ATOM 765 N N . VAL A 1 100 ? 6.747 9.496 -8.392 1.00 97.69 100 VAL A N 1
ATOM 766 C CA . VAL A 1 100 ? 7.283 8.332 -7.667 1.00 97.69 100 VAL A CA 1
ATOM 767 C C . VAL A 1 100 ? 6.596 8.182 -6.306 1.00 97.69 100 VAL A C 1
ATOM 769 O O . VAL A 1 100 ? 6.948 8.831 -5.318 1.00 97.69 100 VAL A O 1
ATOM 772 N N . HIS A 1 101 ? 5.626 7.272 -6.229 1.00 97.62 101 HIS A N 1
ATOM 773 C CA . HIS A 1 101 ? 4.793 7.074 -5.040 1.00 97.62 101 HIS A CA 1
ATOM 774 C C . HIS A 1 101 ? 5.076 5.750 -4.337 1.00 97.62 101 HIS A C 1
ATOM 776 O O . HIS A 1 101 ? 5.399 4.742 -4.966 1.00 97.62 101 HIS A O 1
ATOM 782 N N . PHE A 1 102 ? 4.888 5.722 -3.016 1.00 97.62 102 PHE A N 1
ATOM 783 C CA . PHE A 1 102 ? 4.773 4.443 -2.321 1.00 97.62 102 PHE A CA 1
ATOM 784 C C . PHE A 1 102 ? 3.426 3.793 -2.636 1.00 97.62 102 PHE A C 1
ATOM 786 O O . PHE A 1 102 ? 2.401 4.470 -2.705 1.00 97.62 102 PHE A O 1
ATOM 793 N N . ALA A 1 103 ? 3.402 2.465 -2.729 1.00 97.06 103 ALA A N 1
ATOM 794 C CA . ALA A 1 103 ? 2.172 1.733 -3.014 1.00 97.06 103 ALA A CA 1
ATOM 795 C C . ALA A 1 103 ? 1.060 2.023 -1.990 1.00 97.06 103 ALA A C 1
ATOM 797 O O . ALA A 1 103 ? -0.071 2.316 -2.363 1.00 97.06 103 ALA A O 1
ATOM 798 N N . MET A 1 104 ? 1.395 2.047 -0.695 1.00 95.88 104 MET A N 1
ATOM 799 C CA . MET A 1 104 ? 0.418 2.361 0.351 1.00 95.88 104 MET A CA 1
ATOM 800 C C . MET A 1 104 ? -0.074 3.809 0.316 1.00 95.88 104 MET A C 1
ATOM 802 O O . MET A 1 104 ? -1.216 4.056 0.692 1.00 95.88 104 MET A O 1
ATOM 806 N N . GLU A 1 105 ? 0.733 4.758 -0.165 1.00 96.94 105 GLU A N 1
ATOM 807 C CA . GLU A 1 105 ? 0.271 6.130 -0.399 1.00 96.94 105 GLU A CA 1
ATOM 808 C C . GLU A 1 105 ? -0.780 6.149 -1.517 1.00 96.94 105 GLU A C 1
ATOM 810 O O . GLU A 1 105 ? -1.859 6.719 -1.351 1.00 96.94 105 GLU A O 1
ATOM 815 N N . PHE A 1 106 ? -0.479 5.474 -2.631 1.00 98.12 106 PHE A N 1
ATOM 816 C CA . PHE A 1 106 ? -1.369 5.338 -3.778 1.00 98.12 106 PHE A CA 1
ATOM 817 C C . PHE A 1 106 ? -2.697 4.673 -3.403 1.00 98.12 106 PHE A C 1
ATOM 819 O O . PHE A 1 106 ? -3.756 5.246 -3.656 1.00 98.12 106 PHE A O 1
ATOM 826 N N . LEU A 1 107 ? -2.660 3.503 -2.764 1.00 98.00 107 LEU A N 1
ATOM 827 C CA . LEU A 1 107 ? -3.856 2.726 -2.421 1.00 98.00 107 LEU A CA 1
ATOM 828 C C . LEU A 1 107 ? -4.716 3.416 -1.353 1.00 98.00 107 LEU A C 1
ATOM 830 O O . LEU A 1 107 ? -5.936 3.493 -1.510 1.00 98.00 107 LEU A O 1
ATOM 834 N N . THR A 1 108 ? -4.086 3.992 -0.321 1.00 97.44 108 THR A N 1
ATOM 835 C CA . THR A 1 108 ? -4.801 4.690 0.761 1.00 97.44 108 THR A CA 1
ATOM 836 C C . THR A 1 108 ? -5.537 5.913 0.234 1.00 97.44 108 THR A C 1
ATOM 838 O O . THR A 1 108 ? -6.731 6.058 0.488 1.00 97.44 108 THR A O 1
ATOM 841 N N . LYS A 1 109 ? -4.859 6.781 -0.534 1.00 97.88 109 LYS A N 1
ATOM 842 C CA . LYS A 1 109 ? -5.484 7.992 -1.092 1.00 97.88 109 LYS A CA 1
ATOM 843 C C . LYS A 1 109 ? -6.645 7.647 -2.025 1.00 97.88 109 LYS A C 1
ATOM 845 O O . LYS A 1 109 ? -7.696 8.271 -1.942 1.00 97.88 109 LYS A O 1
ATOM 850 N N . ASN A 1 110 ? -6.476 6.624 -2.863 1.00 98.19 110 ASN A N 1
ATOM 851 C CA . ASN A 1 110 ? -7.530 6.166 -3.765 1.00 98.19 110 ASN A CA 1
ATOM 852 C C . ASN A 1 110 ? -8.746 5.621 -3.024 1.00 98.19 110 ASN A C 1
ATOM 854 O O . ASN A 1 110 ? -9.867 6.044 -3.291 1.00 98.19 110 ASN A O 1
ATOM 858 N N . THR A 1 111 ? -8.533 4.730 -2.057 1.00 97.75 111 THR A N 1
ATOM 859 C CA . THR A 1 111 ? -9.641 4.151 -1.292 1.00 97.75 111 THR A CA 1
ATOM 860 C C . THR A 1 111 ? -10.353 5.220 -0.469 1.00 97.75 111 THR A C 1
ATOM 862 O O . THR A 1 111 ? -11.579 5.270 -0.457 1.00 97.75 111 THR A O 1
ATOM 865 N N . LYS A 1 112 ? -9.607 6.133 0.161 1.00 97.81 112 LYS A N 1
ATOM 866 C CA . LYS A 1 112 ? -10.190 7.241 0.920 1.00 97.81 112 LYS A CA 1
ATOM 867 C C . LYS A 1 112 ? -11.030 8.166 0.039 1.00 97.81 112 LYS A C 1
ATOM 869 O O . LYS A 1 112 ? -12.192 8.382 0.354 1.00 97.81 112 LYS A O 1
ATOM 874 N N . SER A 1 113 ? -10.491 8.645 -1.080 1.00 97.94 113 SER A N 1
ATOM 875 C CA . SER A 1 113 ? -11.223 9.511 -2.017 1.00 97.94 113 SER A CA 1
ATOM 876 C C . SER A 1 113 ? -12.462 8.814 -2.608 1.00 97.94 113 SER A C 1
ATOM 878 O O . SER A 1 113 ? -13.520 9.432 -2.750 1.00 97.94 113 SER A O 1
ATOM 880 N N . LEU A 1 114 ? -12.382 7.503 -2.878 1.00 97.25 114 LEU A N 1
ATOM 881 C CA . LEU A 1 114 ? -13.527 6.698 -3.311 1.00 97.25 114 LEU A CA 1
ATOM 882 C C . LEU A 1 114 ? -14.628 6.659 -2.242 1.00 97.25 114 LEU A C 1
ATOM 884 O O . LEU A 1 114 ? -15.789 6.892 -2.562 1.00 97.25 114 LEU A O 1
ATOM 888 N N . LEU A 1 115 ? -14.275 6.394 -0.983 1.00 96.88 115 LEU A N 1
ATOM 889 C CA . LEU A 1 115 ? -15.236 6.321 0.122 1.00 96.88 115 LEU A CA 1
ATOM 890 C C . LEU A 1 115 ? -15.789 7.693 0.530 1.00 96.88 115 LEU A C 1
ATOM 892 O O . LEU A 1 115 ? -16.945 7.788 0.933 1.00 96.88 115 LEU A O 1
ATOM 896 N N . ASP A 1 116 ? -14.975 8.745 0.446 1.00 97.25 116 ASP A N 1
ATOM 897 C CA . ASP A 1 116 ? -15.353 10.102 0.850 1.00 97.25 116 ASP A CA 1
ATOM 898 C C . ASP A 1 116 ? -16.251 10.776 -0.192 1.00 97.25 116 ASP A C 1
ATOM 900 O O . ASP A 1 116 ? -17.170 11.514 0.161 1.00 97.25 116 ASP A O 1
ATOM 904 N N . SER A 1 117 ? -15.980 10.554 -1.481 1.00 97.31 117 SER A N 1
ATOM 905 C CA . SER A 1 117 ? -16.594 11.351 -2.545 1.00 97.31 117 SER A CA 1
ATOM 906 C C . SER A 1 117 ? -16.823 10.608 -3.856 1.00 97.31 117 SER A C 1
ATOM 908 O O . SER A 1 117 ? -17.166 11.243 -4.848 1.00 97.31 117 SER A O 1
ATOM 910 N N . ASN A 1 118 ? -16.621 9.290 -3.911 1.00 96.12 118 ASN A N 1
ATOM 911 C CA . ASN A 1 118 ? -16.606 8.540 -5.168 1.00 96.12 118 ASN A CA 1
ATOM 912 C C . ASN A 1 118 ? -15.623 9.147 -6.194 1.00 96.12 118 ASN A C 1
ATOM 914 O O . ASN A 1 118 ? -15.959 9.356 -7.365 1.00 96.12 118 ASN A O 1
ATOM 918 N N . LEU A 1 119 ? -14.417 9.486 -5.718 1.00 96.69 119 LEU A N 1
ATOM 919 C CA . LEU A 1 119 ? -13.326 10.114 -6.477 1.00 96.69 119 LEU A CA 1
ATOM 920 C C . LEU A 1 119 ? -13.620 11.531 -7.012 1.00 96.69 119 LEU A C 1
ATOM 922 O O . LEU A 1 119 ? -12.827 12.066 -7.788 1.00 96.69 119 LEU A O 1
ATOM 926 N N . GLN A 1 120 ? -14.737 12.157 -6.624 1.00 97.62 120 GLN A N 1
ATOM 927 C CA . GLN A 1 120 ? -15.121 13.482 -7.128 1.00 97.62 120 GLN A CA 1
ATOM 928 C C . GLN A 1 120 ? -14.319 14.629 -6.501 1.00 97.62 120 GLN A C 1
ATOM 930 O O . GLN A 1 120 ? -14.247 15.709 -7.081 1.00 97.62 120 GLN A O 1
ATOM 935 N N . ASP A 1 121 ? -13.695 14.409 -5.344 1.00 96.88 121 ASP A N 1
ATOM 936 C CA . ASP A 1 121 ? -12.860 15.412 -4.677 1.00 96.88 121 ASP A CA 1
ATOM 937 C C . ASP A 1 121 ? -11.471 15.593 -5.315 1.00 96.88 121 ASP A C 1
ATOM 939 O O . ASP A 1 121 ? -10.773 16.553 -5.000 1.00 96.88 121 ASP A O 1
ATOM 943 N N . GLY A 1 122 ? -11.057 14.683 -6.205 1.00 96.00 122 GLY A N 1
ATOM 944 C CA . GLY A 1 122 ? -9.732 14.706 -6.828 1.00 96.00 122 GLY A CA 1
ATOM 945 C C . GLY A 1 122 ? -8.567 14.418 -5.871 1.00 96.00 122 GLY A C 1
ATOM 946 O O . GLY A 1 122 ? -7.413 14.512 -6.286 1.00 96.00 122 GLY A O 1
ATOM 947 N N . ASN A 1 123 ? -8.827 14.031 -4.618 1.00 96.94 123 ASN A N 1
ATOM 948 C CA . ASN A 1 123 ? -7.814 13.822 -3.577 1.00 96.94 123 ASN A CA 1
ATOM 949 C C . ASN A 1 123 ? -7.169 12.430 -3.648 1.00 96.94 123 ASN A C 1
ATOM 951 O O . ASN A 1 123 ? -6.962 11.754 -2.638 1.00 96.94 123 ASN A O 1
ATOM 955 N N . TYR A 1 124 ? -6.825 11.991 -4.853 1.00 97.88 124 TYR A N 1
ATOM 956 C CA . TYR A 1 124 ? -6.189 10.707 -5.108 1.00 97.88 124 TYR A CA 1
ATOM 957 C C . TYR A 1 124 ? -5.059 10.838 -6.122 1.00 97.88 124 TYR A C 1
ATOM 959 O O . TYR A 1 124 ? -4.954 11.806 -6.875 1.00 97.88 124 TYR A O 1
ATOM 967 N N . ILE A 1 125 ? -4.181 9.838 -6.148 1.00 98.06 125 ILE A N 1
ATOM 968 C CA . ILE A 1 125 ? -3.140 9.775 -7.170 1.00 98.06 125 ILE A CA 1
ATOM 969 C C . ILE A 1 125 ? -3.768 9.186 -8.430 1.00 98.06 125 ILE A C 1
ATOM 971 O O . ILE A 1 125 ? -4.090 7.997 -8.493 1.00 98.06 125 ILE A O 1
ATOM 975 N N . ASN A 1 126 ? -3.951 10.044 -9.430 1.00 97.31 126 ASN A N 1
ATOM 976 C CA . ASN A 1 126 ? -4.604 9.686 -10.678 1.00 97.31 126 ASN A CA 1
ATOM 977 C C . ASN A 1 126 ? -3.627 9.000 -11.652 1.00 97.31 126 ASN A C 1
ATOM 979 O O . ASN A 1 126 ? -2.565 9.549 -11.973 1.00 97.31 126 ASN A O 1
ATOM 983 N N . ALA A 1 127 ? -4.019 7.816 -12.131 1.00 98.00 127 ALA A N 1
ATOM 984 C CA . ALA A 1 127 ? -3.276 6.996 -13.093 1.00 98.00 127 ALA A CA 1
ATOM 985 C C . ALA A 1 127 ? -3.904 6.985 -14.502 1.00 98.00 127 ALA A C 1
ATOM 987 O O . ALA A 1 127 ? -3.390 6.322 -15.402 1.00 98.00 127 ALA A O 1
ATOM 988 N N . LYS A 1 128 ? -5.010 7.710 -14.700 1.00 98.12 128 LYS A N 1
ATOM 989 C CA . LYS A 1 128 ? -5.715 7.803 -15.977 1.00 98.12 128 LYS A CA 1
ATOM 990 C C . LYS A 1 128 ? -4.801 8.344 -17.069 1.00 98.12 128 LYS A C 1
ATOM 992 O O . LYS A 1 128 ? -4.113 9.338 -16.856 1.00 98.12 128 LYS A O 1
ATOM 997 N N . ASP A 1 129 ? -4.811 7.683 -18.225 1.00 98.00 129 ASP A N 1
ATOM 998 C CA . ASP A 1 129 ? -4.040 8.049 -19.422 1.00 98.00 129 ASP A CA 1
ATOM 999 C C . ASP A 1 129 ? -2.506 8.105 -19.221 1.00 98.00 129 ASP A C 1
ATOM 1001 O O . ASP A 1 129 ? -1.780 8.589 -20.094 1.00 98.00 129 ASP A O 1
ATOM 1005 N N . LYS A 1 130 ? -1.988 7.574 -18.101 1.00 98.19 130 LYS A N 1
ATOM 1006 C CA . LYS A 1 130 ? -0.550 7.518 -17.787 1.00 98.19 130 LYS A CA 1
ATOM 1007 C C . LYS A 1 130 ? 0.073 6.174 -18.143 1.00 98.19 130 LYS A C 1
ATOM 1009 O O . LYS A 1 130 ? -0.606 5.148 -18.134 1.00 98.19 130 LYS A O 1
ATOM 1014 N N . ASP A 1 131 ? 1.378 6.187 -18.385 1.00 98.06 131 ASP A N 1
ATOM 1015 C CA . ASP A 1 131 ? 2.195 4.975 -18.396 1.00 98.06 131 ASP A CA 1
ATOM 1016 C C . ASP A 1 131 ? 2.607 4.650 -16.962 1.00 98.06 131 ASP A C 1
ATOM 1018 O O . ASP A 1 131 ? 3.206 5.482 -16.279 1.00 98.06 131 ASP A O 1
ATOM 1022 N N . VAL A 1 132 ? 2.219 3.473 -16.475 1.00 98.31 132 VAL A N 1
ATOM 1023 C CA . VAL A 1 132 ? 2.364 3.109 -15.063 1.00 98.31 132 VAL A CA 1
ATOM 1024 C C . VAL A 1 132 ? 3.352 1.962 -14.911 1.00 98.31 132 VAL A C 1
ATOM 1026 O O . VAL A 1 132 ? 3.198 0.904 -15.523 1.00 98.31 132 VAL A O 1
ATOM 1029 N N . ILE A 1 133 ? 4.333 2.157 -14.030 1.00 98.19 133 ILE A N 1
ATOM 1030 C CA . ILE A 1 133 ? 5.277 1.125 -13.603 1.00 98.19 133 ILE A CA 1
ATOM 1031 C C . ILE A 1 133 ? 5.032 0.828 -12.122 1.00 98.19 133 ILE A C 1
ATOM 1033 O O . ILE A 1 133 ? 5.096 1.724 -11.282 1.00 98.19 133 ILE A O 1
ATOM 1037 N N . VAL A 1 134 ? 4.777 -0.439 -11.798 1.00 98.19 134 VAL A N 1
ATOM 1038 C CA . VAL A 1 134 ? 4.676 -0.936 -10.419 1.00 98.19 134 VAL A CA 1
ATOM 1039 C C . VAL A 1 134 ? 5.931 -1.736 -10.095 1.00 98.19 134 VAL A C 1
ATOM 1041 O O . VAL A 1 134 ? 6.216 -2.731 -10.758 1.00 98.19 134 VAL A O 1
ATOM 1044 N N . ILE A 1 135 ? 6.680 -1.327 -9.070 1.00 97.25 135 ILE A N 1
ATOM 1045 C CA . ILE A 1 135 ? 7.910 -2.008 -8.639 1.00 97.25 135 ILE A CA 1
ATOM 1046 C C . ILE A 1 135 ? 7.595 -2.903 -7.431 1.00 97.25 135 ILE A C 1
ATOM 1048 O O . ILE A 1 135 ? 7.220 -2.408 -6.368 1.00 97.25 135 ILE A O 1
ATOM 1052 N N . GLY A 1 136 ? 7.775 -4.215 -7.602 1.00 93.88 136 GLY A N 1
ATOM 1053 C CA . GLY A 1 136 ? 7.468 -5.281 -6.644 1.00 93.88 136 GLY A CA 1
ATOM 1054 C C . GLY A 1 136 ? 6.271 -6.137 -7.082 1.00 93.88 136 GLY A C 1
ATOM 1055 O O . GLY A 1 136 ? 5.242 -5.594 -7.478 1.00 93.88 136 GLY A O 1
ATOM 1056 N N . GLY A 1 137 ? 6.383 -7.467 -6.997 1.00 87.44 137 GLY A N 1
ATOM 1057 C CA . GLY A 1 137 ? 5.356 -8.423 -7.448 1.00 87.44 137 GLY A CA 1
ATOM 1058 C C . GLY A 1 137 ? 4.607 -9.156 -6.330 1.00 87.44 137 GLY A C 1
ATOM 1059 O O . GLY A 1 137 ? 4.121 -10.265 -6.536 1.00 87.44 137 GLY A O 1
ATOM 1060 N N . GLY A 1 138 ? 4.515 -8.564 -5.135 1.00 91.31 138 GLY A N 1
ATOM 1061 C CA . GLY A 1 138 ? 3.634 -9.062 -4.069 1.00 91.31 138 GLY A CA 1
ATOM 1062 C C . GLY A 1 138 ? 2.188 -8.562 -4.203 1.00 91.31 138 GLY A C 1
ATOM 1063 O O . GLY A 1 138 ? 1.889 -7.745 -5.070 1.00 91.31 138 GLY A O 1
ATOM 1064 N N . ASP A 1 139 ? 1.315 -8.968 -3.274 1.00 92.88 139 ASP A N 1
ATOM 1065 C CA . ASP A 1 139 ? -0.119 -8.612 -3.265 1.00 92.88 139 ASP A CA 1
ATOM 1066 C C . ASP A 1 139 ? -0.380 -7.104 -3.390 1.00 92.88 139 ASP A C 1
ATOM 1068 O O . ASP A 1 139 ? -1.242 -6.672 -4.152 1.00 92.88 139 ASP A O 1
ATOM 1072 N N . THR A 1 140 ? 0.406 -6.286 -2.685 1.00 95.12 140 THR A N 1
ATOM 1073 C CA . THR A 1 140 ? 0.315 -4.821 -2.761 1.00 95.12 140 THR A CA 1
ATOM 1074 C C . THR A 1 140 ? 0.606 -4.296 -4.171 1.00 95.12 140 THR A C 1
ATOM 1076 O O . THR A 1 140 ? -0.018 -3.333 -4.611 1.00 95.12 140 THR A O 1
ATOM 1079 N N . GLY A 1 141 ? 1.535 -4.931 -4.893 1.00 96.00 141 GLY A N 1
ATOM 1080 C CA . GLY A 1 141 ? 1.822 -4.619 -6.291 1.00 96.00 141 GLY A CA 1
ATOM 1081 C C . GLY A 1 141 ? 0.621 -4.938 -7.177 1.00 96.00 141 GLY A C 1
ATOM 1082 O O . GLY A 1 141 ? 0.170 -4.069 -7.922 1.00 96.00 141 GLY A O 1
ATOM 1083 N N . THR A 1 142 ? 0.028 -6.126 -7.019 1.00 96.31 142 THR A N 1
ATOM 1084 C CA . THR A 1 142 ? -1.208 -6.509 -7.720 1.00 96.31 142 THR A CA 1
ATOM 1085 C C . THR A 1 142 ? -2.346 -5.519 -7.460 1.00 96.31 142 THR A C 1
ATOM 1087 O O . THR A 1 142 ? -3.061 -5.139 -8.387 1.00 96.31 142 THR A O 1
ATOM 1090 N N . ASP A 1 143 ? -2.493 -5.040 -6.224 1.00 97.75 143 ASP A N 1
ATOM 1091 C CA . ASP A 1 143 ? -3.517 -4.054 -5.871 1.00 97.75 143 ASP A CA 1
ATOM 1092 C C . ASP A 1 143 ? -3.286 -2.692 -6.546 1.00 97.75 143 ASP A C 1
ATOM 1094 O O . ASP A 1 143 ? -4.240 -2.037 -6.992 1.00 97.75 143 ASP A O 1
ATOM 1098 N N . CYS A 1 144 ? -2.023 -2.285 -6.717 1.00 98.25 144 CYS A N 1
ATOM 1099 C CA . CYS A 1 144 ? -1.663 -1.127 -7.536 1.00 98.25 144 CYS A CA 1
ATOM 1100 C C . CYS A 1 144 ? -2.000 -1.337 -9.020 1.00 98.25 144 CYS A C 1
ATOM 1102 O O . CYS A 1 144 ? -2.490 -0.397 -9.656 1.00 98.25 144 CYS A O 1
ATOM 1104 N N . LEU A 1 145 ? -1.788 -2.544 -9.564 1.00 98.00 145 LEU A N 1
ATOM 1105 C CA . LEU A 1 145 ? -2.184 -2.884 -10.937 1.00 98.00 145 LEU A CA 1
ATOM 1106 C C . LEU A 1 145 ? -3.696 -2.735 -11.104 1.00 98.00 145 LEU A C 1
ATOM 1108 O O . LEU A 1 145 ? -4.145 -1.949 -11.937 1.00 98.00 145 LEU A O 1
ATOM 1112 N N . GLY A 1 146 ? -4.482 -3.413 -10.264 1.00 97.31 146 GLY A N 1
ATOM 1113 C CA . GLY A 1 146 ? -5.942 -3.384 -10.332 1.00 97.31 146 GLY A CA 1
ATOM 1114 C C . GLY A 1 146 ? -6.509 -1.965 -10.212 1.00 97.31 146 GLY A C 1
ATOM 1115 O O . GLY A 1 146 ? -7.385 -1.570 -10.982 1.00 97.31 146 GLY A O 1
ATOM 1116 N N . THR A 1 147 ? -5.976 -1.157 -9.294 1.00 98.06 147 THR A N 1
ATOM 1117 C CA . THR A 1 147 ? -6.408 0.242 -9.122 1.00 98.06 147 THR A CA 1
ATOM 1118 C C . THR A 1 147 ? -6.068 1.088 -10.356 1.00 98.06 147 THR A C 1
ATOM 1120 O O . THR A 1 147 ? -6.920 1.814 -10.869 1.00 98.06 147 THR A O 1
ATOM 1123 N N . SER A 1 148 ? -4.859 0.943 -10.909 1.00 98.31 148 SER A N 1
ATOM 1124 C CA . SER A 1 148 ? -4.438 1.654 -12.130 1.00 98.31 148 SER A CA 1
ATOM 1125 C C . SER A 1 148 ? -5.282 1.271 -13.351 1.00 98.31 148 SER A C 1
ATOM 1127 O O . SER A 1 148 ? -5.620 2.123 -14.174 1.00 98.31 148 SER A O 1
ATOM 1129 N N . MET A 1 149 ? -5.703 0.006 -13.431 1.00 97.69 149 MET A N 1
ATOM 1130 C CA . MET A 1 149 ? -6.622 -0.489 -14.456 1.00 97.69 149 MET A CA 1
ATOM 1131 C C . MET A 1 149 ? -7.997 0.183 -14.378 1.00 97.69 149 MET A C 1
ATOM 1133 O O . MET A 1 149 ? -8.546 0.561 -15.416 1.00 97.69 149 MET A O 1
ATOM 1137 N N . ARG A 1 150 ? -8.537 0.391 -13.166 1.00 97.19 150 ARG A N 1
ATOM 1138 C CA . ARG A 1 150 ? -9.810 1.112 -12.954 1.00 97.19 150 ARG A CA 1
ATOM 1139 C C . ARG A 1 150 ? -9.712 2.582 -13.345 1.00 97.19 150 ARG A C 1
ATOM 1141 O O . ARG A 1 150 ? -10.680 3.136 -13.852 1.00 97.19 150 ARG A O 1
ATOM 1148 N N . HIS A 1 151 ? -8.544 3.195 -13.172 1.00 97.56 151 HIS A N 1
ATOM 1149 C CA . HIS A 1 151 ? -8.303 4.557 -13.646 1.00 97.56 151 HIS A CA 1
ATOM 1150 C C . HIS A 1 151 ? -8.158 4.661 -15.162 1.00 97.56 151 HIS A C 1
ATOM 1152 O O . HIS A 1 151 ? -8.142 5.775 -15.671 1.00 97.56 151 HIS A O 1
ATOM 1158 N N . ILE A 1 152 ? -8.078 3.540 -15.889 1.00 97.25 152 ILE A N 1
ATOM 1159 C CA . ILE A 1 152 ? -7.872 3.527 -17.340 1.00 97.25 152 ILE A CA 1
ATOM 1160 C C . ILE A 1 152 ? -6.490 4.120 -17.667 1.00 97.25 152 ILE A C 1
ATOM 1162 O O . ILE A 1 152 ? -6.362 5.088 -18.413 1.00 97.25 152 ILE A O 1
ATOM 1166 N N . CYS A 1 153 ? -5.431 3.543 -17.090 1.00 98.25 153 CYS A N 1
ATOM 1167 C CA . CYS A 1 153 ? -4.066 3.874 -17.496 1.00 98.25 153 CYS A CA 1
ATOM 1168 C C . CYS A 1 153 ? -3.804 3.528 -18.977 1.00 98.25 153 CYS A C 1
ATOM 1170 O O . CYS A 1 153 ? -4.491 2.692 -19.584 1.00 98.25 153 CYS A O 1
ATOM 1172 N N . ARG A 1 154 ? -2.809 4.198 -19.569 1.00 98.19 154 ARG A N 1
ATOM 1173 C CA . ARG A 1 154 ? -2.403 4.022 -20.970 1.00 98.19 154 ARG A CA 1
ATOM 1174 C C . ARG A 1 154 ? -1.595 2.742 -21.157 1.00 98.19 154 ARG A C 1
ATOM 1176 O O . ARG A 1 154 ? -1.922 1.949 -22.036 1.00 98.19 15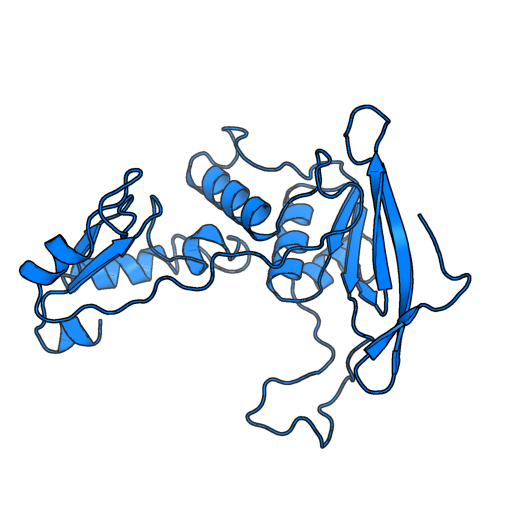4 ARG A O 1
ATOM 1183 N N . THR A 1 155 ? -0.589 2.527 -20.314 1.00 97.62 155 THR A N 1
ATOM 1184 C CA . THR A 1 155 ? 0.197 1.287 -20.251 1.00 97.62 155 THR A CA 1
ATOM 1185 C C . THR A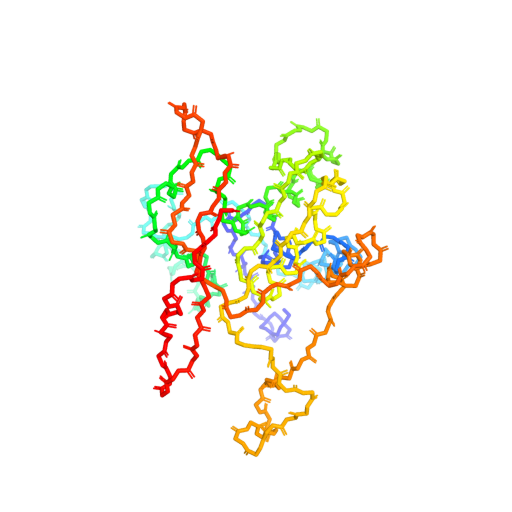 1 155 ? 0.426 0.873 -18.800 1.00 97.62 155 THR A C 1
ATOM 1187 O O . THR A 1 155 ? 0.296 1.689 -17.882 1.00 97.62 155 THR A O 1
ATOM 1190 N N . LEU A 1 156 ? 0.729 -0.409 -18.586 1.00 97.88 156 LEU A N 1
ATOM 1191 C CA . LEU A 1 156 ? 0.951 -0.969 -17.258 1.00 97.88 156 LEU A CA 1
ATOM 1192 C C . LEU A 1 156 ? 2.030 -2.053 -17.297 1.00 97.88 156 LEU A C 1
ATOM 1194 O O . LEU A 1 156 ? 1.875 -3.056 -17.994 1.00 97.88 156 LEU A O 1
ATOM 1198 N N . THR A 1 157 ? 3.086 -1.857 -16.514 1.00 97.56 157 THR A N 1
ATOM 1199 C CA . THR A 1 157 ? 4.205 -2.797 -16.386 1.00 97.56 157 THR A CA 1
ATOM 1200 C C . THR A 1 157 ? 4.495 -3.052 -14.912 1.00 97.56 157 THR A C 1
ATOM 1202 O O . THR A 1 157 ? 4.506 -2.121 -14.106 1.00 97.56 157 THR A O 1
ATOM 1205 N N . ASN A 1 158 ? 4.755 -4.305 -14.545 1.00 98.00 158 ASN A N 1
ATOM 1206 C CA . ASN A 1 158 ? 5.122 -4.692 -13.188 1.00 98.00 158 ASN A CA 1
ATOM 1207 C C . ASN A 1 158 ? 6.542 -5.265 -13.160 1.00 98.00 158 ASN A C 1
ATOM 1209 O O . ASN A 1 158 ? 6.828 -6.254 -13.821 1.00 98.00 158 ASN A O 1
ATOM 1213 N N . PHE A 1 159 ? 7.438 -4.652 -12.397 1.00 97.31 159 PHE A N 1
ATOM 1214 C CA . PHE A 1 159 ? 8.809 -5.119 -12.229 1.00 97.31 159 PHE A CA 1
ATOM 1215 C C . PHE A 1 159 ? 8.939 -6.016 -11.004 1.00 97.31 159 PHE A C 1
ATOM 1217 O O . PHE A 1 159 ? 8.625 -5.600 -9.888 1.00 97.31 159 PHE A O 1
ATOM 1224 N N . GLU A 1 160 ? 9.427 -7.234 -11.223 1.00 95.31 160 GLU A N 1
ATOM 1225 C CA . GLU A 1 160 ? 9.742 -8.214 -10.192 1.00 95.31 160 GLU A CA 1
ATOM 1226 C C . GLU A 1 160 ? 11.250 -8.488 -10.188 1.00 95.31 160 GLU A C 1
ATOM 1228 O O . GLU A 1 160 ? 11.853 -8.836 -11.204 1.00 95.31 160 GLU A O 1
ATOM 1233 N N . LEU A 1 161 ? 11.857 -8.323 -9.015 1.00 94.50 161 LEU A N 1
ATOM 1234 C CA . LEU A 1 161 ? 13.285 -8.527 -8.806 1.00 94.50 161 LEU A CA 1
ATOM 1235 C C . LEU A 1 161 ? 13.646 -10.013 -8.897 1.00 94.50 161 LEU A C 1
ATOM 1237 O O . LEU A 1 161 ? 14.718 -10.374 -9.384 1.00 94.50 161 LEU A O 1
ATOM 1241 N N . PHE A 1 162 ? 12.759 -10.882 -8.415 1.00 93.75 162 PHE A N 1
ATOM 1242 C CA . PHE A 1 162 ? 12.965 -12.323 -8.433 1.00 93.75 162 PHE A CA 1
ATOM 1243 C C . PHE A 1 162 ? 12.731 -12.926 -9.831 1.00 93.75 162 PHE A C 1
ATOM 1245 O O . PHE A 1 162 ? 11.980 -12.377 -10.641 1.00 93.75 162 PHE A O 1
ATOM 1252 N N . PRO A 1 163 ? 13.364 -14.074 -10.137 1.00 93.19 163 PRO A N 1
ATOM 1253 C CA . PRO A 1 163 ? 13.038 -14.833 -11.338 1.00 93.19 163 PRO A CA 1
ATOM 1254 C C . PRO A 1 163 ? 11.608 -15.382 -11.268 1.00 93.19 163 PRO A C 1
ATOM 1256 O O . PRO A 1 163 ? 11.008 -15.454 -10.193 1.00 93.19 163 PRO A O 1
ATOM 1259 N N . ILE A 1 164 ? 11.091 -15.828 -12.416 1.00 93.44 164 ILE A N 1
ATOM 1260 C CA . ILE A 1 164 ? 9.792 -16.508 -12.504 1.00 93.44 164 ILE A CA 1
ATOM 1261 C C . ILE A 1 164 ? 9.777 -17.683 -11.508 1.00 93.44 164 ILE A C 1
ATOM 1263 O O . ILE A 1 164 ? 10.622 -18.579 -11.621 1.00 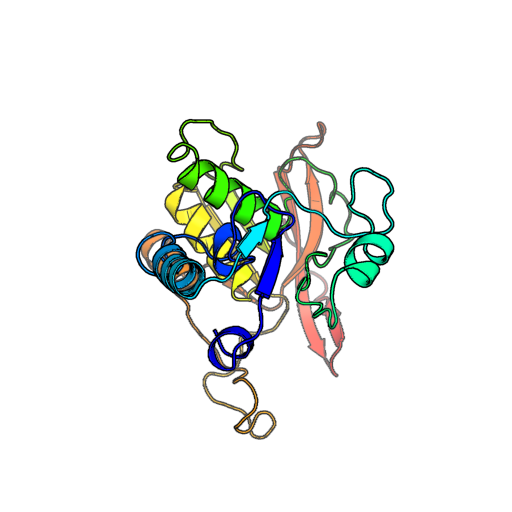93.44 164 ILE A O 1
ATOM 1267 N N . PRO A 1 165 ? 8.850 -17.700 -10.530 1.00 92.19 165 PRO A N 1
ATOM 1268 C CA . PRO A 1 165 ? 8.739 -18.813 -9.597 1.00 92.19 165 PRO A CA 1
ATOM 1269 C C . PRO A 1 165 ? 8.369 -20.124 -10.319 1.00 92.19 165 PRO A C 1
ATOM 1271 O O . PRO A 1 165 ? 7.758 -20.088 -11.388 1.00 92.19 165 PRO A O 1
ATOM 1274 N N . PRO A 1 166 ? 8.697 -21.298 -9.755 1.00 92.00 166 PRO A N 1
ATOM 1275 C CA . PRO A 1 166 ? 8.337 -22.580 -10.359 1.00 92.00 166 PRO A CA 1
ATOM 1276 C C . PRO A 1 166 ? 6.818 -22.799 -10.362 1.00 92.00 166 PRO A C 1
ATOM 1278 O O . PRO A 1 166 ? 6.105 -22.263 -9.522 1.00 92.00 166 PRO A O 1
ATOM 1281 N N . VAL A 1 167 ? 6.306 -23.631 -11.270 1.00 92.31 167 VAL A N 1
ATOM 1282 C CA . VAL A 1 167 ? 4.863 -23.955 -11.327 1.00 92.31 167 VAL A CA 1
ATOM 1283 C C . VAL A 1 167 ? 4.421 -24.807 -10.128 1.00 92.31 167 VAL A C 1
ATOM 1285 O O . VAL A 1 167 ? 3.293 -24.690 -9.658 1.00 92.31 167 VAL A O 1
ATOM 1288 N N . GLU A 1 168 ? 5.325 -25.626 -9.590 1.00 92.38 168 GLU A N 1
ATOM 1289 C CA . GLU A 1 168 ? 5.070 -26.523 -8.461 1.00 92.38 168 GLU A CA 1
ATOM 1290 C C . GLU A 1 168 ? 6.010 -26.234 -7.286 1.00 92.38 168 GLU A C 1
ATOM 1292 O O . GLU A 1 168 ? 7.100 -25.678 -7.451 1.00 92.38 168 GLU A O 1
ATOM 1297 N N . ARG A 1 169 ? 5.592 -26.625 -6.074 1.00 91.50 169 ARG A N 1
ATOM 1298 C CA . ARG A 1 169 ? 6.415 -26.475 -4.866 1.00 91.50 169 ARG A CA 1
ATOM 1299 C C . ARG A 1 169 ? 7.707 -27.274 -5.008 1.00 91.50 169 ARG A C 1
ATOM 1301 O O . ARG A 1 169 ? 7.683 -28.458 -5.331 1.00 91.50 169 ARG A O 1
ATOM 1308 N N . SER A 1 170 ? 8.832 -26.647 -4.681 1.00 88.25 170 SER A N 1
ATOM 1309 C CA . SER A 1 170 ? 10.110 -27.351 -4.580 1.00 88.25 170 SER A CA 1
ATOM 1310 C C . SER A 1 170 ? 10.207 -28.147 -3.271 1.00 88.25 170 SER A C 1
ATOM 1312 O O . SER A 1 170 ? 9.561 -27.812 -2.275 1.00 88.25 170 SER A O 1
ATOM 1314 N N . ASN A 1 171 ? 11.093 -29.149 -3.224 1.00 88.69 171 ASN A N 1
ATOM 1315 C CA . ASN A 1 171 ? 11.395 -29.895 -1.989 1.00 88.69 171 ASN A CA 1
ATOM 1316 C C . ASN A 1 171 ? 11.881 -28.986 -0.839 1.00 88.69 171 ASN A C 1
ATOM 1318 O O . ASN A 1 171 ? 11.753 -29.349 0.326 1.00 88.69 171 ASN A O 1
ATOM 1322 N N . GLY A 1 172 ? 12.423 -27.804 -1.159 1.00 88.44 172 GLY A N 1
ATOM 1323 C CA . GLY A 1 172 ? 12.857 -26.798 -0.184 1.00 88.44 172 GLY A CA 1
ATOM 1324 C C . GLY A 1 172 ? 11.734 -25.904 0.362 1.00 88.44 172 GLY A C 1
ATOM 1325 O O . GLY A 1 172 ? 11.994 -25.091 1.244 1.00 88.44 172 GLY A O 1
ATOM 1326 N N . ASN A 1 173 ? 10.498 -26.036 -0.133 1.00 91.19 173 ASN A N 1
ATOM 1327 C CA . ASN A 1 173 ? 9.330 -25.266 0.306 1.00 91.19 173 ASN A CA 1
ATOM 1328 C C . ASN A 1 173 ? 8.116 -26.183 0.615 1.00 91.19 173 ASN A C 1
ATOM 1330 O O . ASN A 1 173 ? 7.065 -26.092 -0.037 1.00 91.19 173 ASN A O 1
ATOM 1334 N N . PRO A 1 174 ? 8.231 -27.089 1.610 1.00 91.12 174 PRO A N 1
ATOM 1335 C CA . PRO A 1 174 ? 7.152 -28.006 1.969 1.00 91.12 174 PRO A CA 1
ATOM 1336 C C . PRO A 1 174 ? 5.997 -27.296 2.688 1.00 91.12 174 PRO A C 1
ATOM 1338 O O . PRO A 1 174 ? 6.157 -26.235 3.293 1.00 91.12 174 PRO A O 1
ATOM 1341 N N . TRP A 1 175 ? 4.815 -27.910 2.671 1.00 89.00 175 TRP A N 1
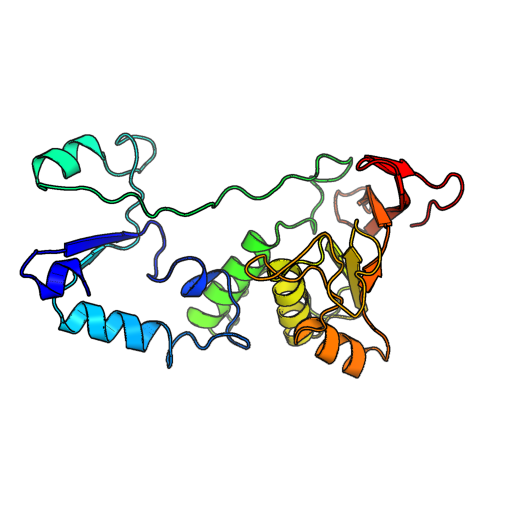ATOM 1342 C CA . TRP A 1 175 ? 3.721 -27.522 3.565 1.00 89.00 175 TRP A CA 1
ATOM 1343 C C . TRP A 1 175 ? 4.158 -27.703 5.036 1.00 89.00 175 TRP A C 1
ATOM 1345 O O . TRP A 1 175 ? 4.826 -28.699 5.329 1.00 89.00 175 TRP A O 1
ATOM 1355 N N . PRO A 1 176 ? 3.818 -26.787 5.968 1.00 92.19 176 PRO A N 1
ATOM 1356 C CA . PRO A 1 176 ? 2.853 -25.682 5.868 1.00 92.19 176 PRO A CA 1
ATOM 1357 C C . PRO A 1 176 ? 3.437 -24.317 5.460 1.00 92.19 176 PRO A C 1
ATOM 1359 O O . PRO A 1 176 ? 2.769 -23.299 5.637 1.00 92.19 176 PRO A O 1
ATOM 1362 N N . LEU A 1 177 ? 4.657 -24.249 4.911 1.00 92.06 177 LEU A N 1
ATOM 1363 C CA . LEU A 1 177 ? 5.217 -22.974 4.449 1.00 92.06 177 LEU A CA 1
ATOM 1364 C C . LEU A 1 177 ? 4.383 -22.385 3.305 1.00 92.06 177 LEU A C 1
ATOM 1366 O O . LEU A 1 177 ? 3.789 -23.124 2.505 1.00 92.06 177 LEU A O 1
ATOM 1370 N N . TRP A 1 178 ? 4.371 -21.054 3.202 1.00 87.81 178 TRP A N 1
ATOM 1371 C CA . TRP A 1 178 ? 3.711 -20.370 2.093 1.00 87.81 178 TRP A CA 1
ATOM 1372 C C . TRP A 1 178 ? 4.320 -20.830 0.758 1.00 87.81 178 TRP A C 1
ATOM 1374 O O . TRP A 1 178 ? 5.551 -20.888 0.659 1.00 87.81 178 TRP A O 1
ATOM 1384 N N . PRO A 1 179 ? 3.498 -21.218 -0.237 1.00 90.94 179 PRO A N 1
ATOM 1385 C CA . PRO A 1 179 ? 4.002 -21.743 -1.497 1.00 90.94 179 PRO A CA 1
ATOM 1386 C C . PRO A 1 179 ? 4.762 -20.661 -2.266 1.00 90.94 179 PRO A C 1
ATOM 1388 O O . PRO A 1 179 ? 4.209 -19.614 -2.587 1.00 90.94 179 PRO A O 1
ATOM 1391 N N . THR A 1 180 ? 6.015 -20.932 -2.617 1.00 90.06 180 THR A N 1
ATOM 1392 C CA . THR A 1 180 ? 6.781 -20.124 -3.574 1.00 90.06 180 THR A CA 1
ATOM 1393 C C . THR A 1 180 ? 6.600 -20.716 -4.967 1.00 90.06 180 THR A C 1
ATOM 1395 O O . THR A 1 180 ? 7.475 -21.415 -5.472 1.00 90.06 180 THR A O 1
ATOM 1398 N N . ILE A 1 181 ? 5.423 -20.488 -5.548 1.00 92.56 181 ILE A N 1
ATOM 1399 C CA . ILE A 1 181 ? 5.048 -20.977 -6.880 1.00 92.56 181 ILE A CA 1
ATOM 1400 C C . ILE A 1 181 ? 4.560 -19.827 -7.755 1.00 92.56 181 ILE A C 1
ATOM 1402 O O . ILE A 1 181 ? 4.210 -18.761 -7.248 1.00 92.56 181 ILE A O 1
ATOM 1406 N N . PHE A 1 182 ? 4.531 -20.039 -9.067 1.00 92.50 182 PHE A N 1
ATOM 1407 C CA . PHE A 1 182 ? 3.978 -19.076 -10.000 1.00 92.50 182 PHE A CA 1
ATOM 1408 C C . PHE A 1 182 ? 2.483 -18.942 -9.735 1.00 92.50 182 PHE A C 1
ATOM 1410 O O . PHE A 1 182 ? 1.729 -19.910 -9.830 1.00 92.50 182 PHE A O 1
ATOM 1417 N N . GLN A 1 183 ? 2.069 -17.731 -9.384 1.00 90.94 183 GLN A N 1
ATOM 1418 C CA . GLN A 1 183 ? 0.676 -17.394 -9.146 1.00 90.94 183 GLN A CA 1
ATOM 1419 C C . GLN A 1 183 ? 0.286 -16.236 -10.049 1.00 90.94 183 GLN A C 1
ATOM 1421 O O . GLN A 1 183 ? 1.060 -15.299 -10.277 1.00 90.94 183 GLN A O 1
ATOM 1426 N N . VAL A 1 184 ? -0.923 -16.329 -10.579 1.00 93.31 184 VAL A N 1
ATOM 1427 C CA . VAL A 1 184 ? -1.593 -15.240 -11.275 1.00 93.31 184 VAL A CA 1
ATOM 1428 C C . VAL A 1 184 ? -2.689 -14.764 -10.329 1.00 93.31 184 VAL A C 1
ATOM 1430 O O . VAL A 1 184 ? -3.374 -15.576 -9.716 1.00 93.31 184 VAL A O 1
ATOM 1433 N N . ASP A 1 185 ? -2.776 -13.452 -10.154 1.00 93.62 185 ASP A N 1
ATOM 1434 C CA . ASP A 1 185 ? -3.754 -12.804 -9.276 1.00 93.62 185 ASP A CA 1
ATOM 1435 C C . ASP A 1 185 ? -4.552 -11.818 -10.140 1.00 93.62 185 ASP A C 1
ATOM 1437 O O . ASP A 1 185 ? -4.123 -11.492 -11.251 1.00 93.62 185 ASP A O 1
ATOM 1441 N N . TYR A 1 186 ? -5.698 -11.343 -9.660 1.00 94.56 186 TYR A N 1
ATOM 1442 C CA . TYR A 1 186 ? -6.691 -10.619 -10.465 1.00 94.56 186 TYR A CA 1
ATOM 1443 C C . TYR A 1 186 ? -6.096 -9.449 -11.270 1.00 94.56 186 TYR A C 1
ATOM 1445 O O . TYR A 1 186 ? -6.405 -9.283 -12.447 1.00 94.56 186 TYR A O 1
ATOM 1453 N N . GLY A 1 187 ? -5.189 -8.664 -10.674 1.00 95.06 187 GLY A N 1
ATOM 1454 C CA . GLY A 1 187 ? -4.552 -7.528 -11.346 1.00 95.06 187 GLY A CA 1
ATOM 1455 C C . GLY A 1 187 ? -3.660 -7.946 -12.519 1.00 95.06 187 GLY A C 1
ATOM 1456 O O . GLY A 1 187 ? -3.577 -7.223 -13.511 1.00 95.06 187 GLY A O 1
ATOM 1457 N N . HIS A 1 188 ? -3.040 -9.129 -12.443 1.00 96.56 188 HIS A N 1
ATOM 1458 C CA . HIS A 1 188 ? -2.283 -9.715 -13.550 1.00 96.56 188 HIS A CA 1
ATOM 1459 C C . HIS A 1 188 ? -3.220 -10.171 -14.673 1.00 96.56 188 HIS A C 1
ATOM 1461 O O . HIS A 1 188 ? -2.967 -9.859 -15.836 1.00 96.56 188 HIS A O 1
ATOM 1467 N N . GLU A 1 189 ? -4.309 -10.867 -14.329 1.00 96.62 189 GLU A N 1
ATOM 1468 C CA . GLU A 1 189 ? -5.290 -11.369 -15.303 1.00 96.62 189 GLU A CA 1
ATOM 1469 C C . GLU A 1 189 ? -5.962 -10.227 -16.067 1.00 96.62 189 GLU A C 1
ATOM 1471 O O . GLU A 1 189 ? -6.036 -10.252 -17.294 1.00 96.62 189 GLU A O 1
ATOM 1476 N N . GLU A 1 190 ? -6.404 -9.189 -15.360 1.00 96.25 190 GLU A N 1
ATOM 1477 C CA . GLU A 1 190 ? -7.072 -8.035 -15.960 1.00 96.25 190 GLU A CA 1
ATOM 1478 C C . GLU A 1 190 ? -6.135 -7.218 -16.851 1.00 96.25 190 GLU A C 1
ATOM 1480 O O . GLU A 1 190 ? -6.521 -6.797 -17.946 1.00 96.25 190 GLU A O 1
ATOM 1485 N N . ALA A 1 191 ? -4.895 -6.998 -16.402 1.00 96.88 191 ALA A N 1
ATOM 1486 C CA . ALA A 1 191 ? -3.881 -6.331 -17.207 1.00 96.88 191 ALA A CA 1
ATOM 1487 C C . ALA A 1 191 ? -3.575 -7.136 -18.477 1.00 96.88 191 ALA A C 1
ATOM 1489 O O . ALA A 1 191 ? -3.544 -6.564 -19.568 1.00 96.88 191 ALA A O 1
ATOM 1490 N N . ALA A 1 192 ? -3.434 -8.459 -18.360 1.00 97.31 192 ALA A N 1
ATOM 1491 C CA . ALA A 1 192 ? -3.211 -9.333 -19.503 1.00 97.31 192 ALA A CA 1
ATOM 1492 C C . ALA A 1 192 ? -4.392 -9.349 -20.475 1.00 97.31 192 ALA A C 1
ATOM 1494 O O . ALA A 1 192 ? -4.182 -9.271 -21.685 1.00 97.31 192 ALA A O 1
ATOM 1495 N N . ALA A 1 193 ? -5.626 -9.367 -19.971 1.00 97.31 193 ALA A N 1
ATOM 1496 C CA . ALA A 1 193 ? -6.826 -9.305 -20.797 1.00 97.31 193 ALA A CA 1
ATOM 1497 C C . ALA A 1 193 ? -6.932 -7.984 -21.580 1.00 97.31 193 ALA A C 1
ATOM 1499 O O . ALA A 1 193 ? -7.346 -7.987 -22.738 1.00 97.31 193 ALA A O 1
ATOM 1500 N N . ARG A 1 194 ? -6.538 -6.853 -20.978 1.00 96.62 194 ARG A N 1
ATOM 1501 C CA . ARG A 1 194 ? -6.584 -5.533 -21.633 1.00 96.62 194 ARG A CA 1
ATOM 1502 C C . ARG A 1 194 ? -5.431 -5.299 -22.602 1.00 96.62 194 ARG A C 1
ATOM 1504 O O . ARG A 1 194 ? -5.650 -4.753 -23.679 1.00 96.62 194 ARG A O 1
ATOM 1511 N N . PHE A 1 195 ? -4.208 -5.638 -22.200 1.00 97.12 195 PHE A N 1
ATOM 1512 C CA . PHE A 1 195 ? -2.984 -5.291 -22.933 1.00 97.12 195 PHE A CA 1
ATOM 1513 C C . PHE A 1 195 ? -2.414 -6.453 -23.759 1.00 97.12 195 PHE A C 1
ATOM 1515 O O . PHE A 1 195 ? -1.423 -6.275 -24.465 1.00 97.12 195 PHE A O 1
ATOM 1522 N N . GLY A 1 196 ? -3.033 -7.634 -23.696 1.00 96.75 196 GLY A N 1
ATOM 1523 C CA . GLY A 1 196 ? -2.701 -8.802 -24.514 1.00 96.75 196 GLY A CA 1
ATOM 1524 C C . GLY A 1 196 ? -1.496 -9.618 -24.036 1.00 96.75 196 GLY A C 1
ATOM 1525 O O . GLY A 1 196 ? -1.071 -10.525 -24.749 1.00 96.75 196 GLY A O 1
ATOM 1526 N N . LYS A 1 197 ? -0.921 -9.311 -22.865 1.00 95.75 197 LYS A N 1
ATOM 1527 C CA . LYS A 1 197 ? 0.218 -10.039 -22.279 1.00 95.75 197 LYS A CA 1
ATOM 1528 C C . LYS A 1 197 ? 0.313 -9.840 -20.768 1.00 95.75 197 LYS A C 1
ATOM 1530 O O . LYS A 1 197 ? -0.133 -8.816 -20.261 1.00 95.75 197 LYS A O 1
ATOM 1535 N N . ASP A 1 198 ? 0.953 -10.781 -20.075 1.00 95.94 198 ASP A N 1
ATOM 1536 C CA . ASP A 1 198 ? 1.294 -10.626 -18.655 1.00 95.94 198 ASP A CA 1
ATOM 1537 C C . ASP A 1 198 ? 2.061 -9.301 -18.439 1.00 95.94 198 ASP A C 1
ATOM 1539 O O . ASP A 1 198 ? 3.015 -9.031 -19.180 1.00 95.94 198 ASP A O 1
ATOM 1543 N N . PRO A 1 199 ? 1.645 -8.444 -17.486 1.00 97.12 199 PRO A N 1
ATOM 1544 C CA . PRO A 1 199 ? 2.308 -7.162 -17.253 1.00 97.12 199 PRO A CA 1
ATOM 1545 C C . PRO A 1 199 ? 3.686 -7.311 -16.597 1.00 97.12 199 PRO A C 1
ATOM 1547 O O . PRO A 1 199 ? 4.423 -6.325 -16.516 1.00 97.12 199 PRO A O 1
ATOM 1550 N N . ARG A 1 200 ? 4.028 -8.496 -16.074 1.00 97.31 200 ARG A N 1
ATOM 1551 C CA . ARG A 1 200 ? 5.236 -8.703 -15.278 1.00 97.31 200 ARG A CA 1
ATOM 1552 C C . ARG A 1 200 ? 6.482 -8.872 -16.133 1.00 97.31 200 ARG A C 1
ATOM 1554 O O . ARG A 1 200 ? 6.521 -9.642 -17.090 1.00 97.31 200 ARG A O 1
ATOM 1561 N N . VAL A 1 201 ? 7.538 -8.198 -15.701 1.00 96.88 201 VAL A N 1
ATOM 1562 C CA . VAL A 1 201 ? 8.914 -8.399 -16.144 1.00 96.88 201 VAL A CA 1
ATOM 1563 C C . VAL A 1 201 ? 9.700 -8.874 -14.931 1.00 96.88 201 VAL A C 1
ATOM 1565 O O . VAL A 1 201 ? 9.756 -8.182 -13.917 1.00 96.88 201 VAL A O 1
ATOM 1568 N N . TYR A 1 202 ? 10.257 -10.075 -15.034 1.00 96.56 202 TYR A N 1
ATOM 1569 C CA . TYR A 1 202 ? 10.991 -10.745 -13.961 1.00 96.56 202 TYR A CA 1
ATOM 1570 C C . TYR A 1 202 ? 12.486 -10.495 -14.074 1.00 96.56 202 TYR A C 1
ATOM 1572 O O . TYR A 1 202 ? 12.967 -10.128 -15.147 1.00 96.56 202 TYR A O 1
ATOM 1580 N N . SER A 1 203 ? 13.223 -10.786 -12.998 1.00 96.50 203 SER A N 1
ATOM 1581 C CA . SER A 1 203 ? 14.682 -10.667 -12.985 1.00 96.50 203 SER A CA 1
ATOM 1582 C C . SER A 1 203 ? 15.147 -9.271 -13.404 1.00 96.50 203 SER A C 1
ATOM 1584 O O . SER A 1 203 ? 16.104 -9.135 -14.157 1.00 96.50 203 SER A O 1
ATOM 1586 N N . ILE A 1 204 ? 14.471 -8.224 -12.926 1.00 96.81 204 ILE A N 1
ATOM 1587 C CA . ILE A 1 204 ? 14.766 -6.834 -13.285 1.00 96.81 204 ILE A CA 1
ATOM 1588 C C . ILE A 1 204 ? 14.939 -5.974 -12.031 1.00 96.81 204 ILE A C 1
ATOM 1590 O O . ILE A 1 204 ? 14.185 -6.086 -11.065 1.00 96.81 204 ILE A O 1
ATOM 1594 N N . SER A 1 205 ? 15.930 -5.087 -12.049 1.00 96.56 205 SER A N 1
ATOM 1595 C CA . SER A 1 205 ? 16.173 -4.104 -10.996 1.00 96.56 205 SER A CA 1
ATOM 1596 C C . SER A 1 205 ? 16.113 -2.686 -11.553 1.00 96.56 205 SER A C 1
ATOM 1598 O O . SER A 1 205 ? 16.608 -2.412 -12.646 1.00 96.56 205 SER A O 1
ATOM 1600 N N . SER A 1 206 ? 15.519 -1.775 -10.788 1.00 96.81 206 SER A N 1
ATOM 1601 C CA . SER A 1 206 ? 15.477 -0.342 -11.083 1.00 96.81 206 SER A CA 1
ATOM 1602 C C . SER A 1 206 ? 16.716 0.342 -10.511 1.00 96.81 206 SER A C 1
ATOM 1604 O O . SER A 1 206 ? 17.023 0.166 -9.332 1.00 96.81 206 SER A O 1
ATOM 1606 N N . THR A 1 207 ? 17.423 1.124 -11.326 1.00 97.00 207 THR A N 1
ATOM 1607 C CA . THR A 1 207 ? 18.714 1.725 -10.950 1.00 97.00 207 THR A CA 1
ATOM 1608 C C . THR A 1 207 ? 18.672 3.241 -10.823 1.00 97.00 207 THR A C 1
ATOM 1610 O O . THR A 1 207 ? 19.435 3.784 -10.031 1.00 97.00 207 THR A O 1
ATOM 1613 N N . GLU A 1 208 ? 17.788 3.924 -11.553 1.00 97.88 208 GLU A N 1
ATOM 1614 C CA . GLU A 1 208 ? 17.647 5.386 -11.529 1.00 97.88 208 GLU A CA 1
ATOM 1615 C C . GLU A 1 208 ? 16.286 5.806 -12.101 1.00 97.88 208 GLU A C 1
ATOM 1617 O O . GLU A 1 208 ? 15.885 5.316 -13.156 1.00 97.88 208 GLU A O 1
ATOM 1622 N N . PHE A 1 209 ? 15.593 6.730 -11.436 1.00 98.25 209 PHE A N 1
ATOM 1623 C CA . PHE A 1 209 ? 14.447 7.444 -12.003 1.00 98.25 209 PHE A CA 1
ATOM 1624 C C . PHE A 1 209 ? 14.939 8.628 -12.841 1.00 98.25 209 PHE A C 1
ATOM 1626 O O . PHE A 1 209 ? 15.895 9.297 -12.461 1.00 98.25 209 PHE A O 1
ATOM 1633 N N . LEU A 1 210 ? 14.283 8.888 -13.971 1.00 98.06 210 LEU A N 1
ATOM 1634 C CA . LEU A 1 210 ? 14.611 9.977 -14.896 1.00 98.06 210 LEU A CA 1
ATOM 1635 C C . LEU A 1 210 ? 13.504 11.031 -14.876 1.00 98.06 210 LEU A C 1
ATOM 1637 O O . LEU A 1 210 ? 12.332 10.670 -14.755 1.00 98.06 210 LEU A O 1
ATOM 1641 N N . ASP A 1 211 ? 13.853 12.306 -15.032 1.00 97.56 211 ASP A N 1
ATOM 1642 C CA . ASP A 1 211 ? 12.891 13.407 -15.078 1.00 97.56 211 ASP A CA 1
ATOM 1643 C C . ASP A 1 211 ? 12.904 14.183 -16.405 1.00 97.56 211 ASP A C 1
ATOM 1645 O O . ASP A 1 211 ? 13.597 13.844 -17.366 1.00 97.56 211 ASP A O 1
ATOM 1649 N N . ASP A 1 212 ? 12.053 15.201 -16.481 1.00 97.06 212 ASP A N 1
ATOM 1650 C CA . ASP A 1 212 ? 11.939 16.160 -17.582 1.00 97.06 212 ASP A CA 1
ATOM 1651 C C . ASP A 1 212 ? 12.845 17.395 -17.405 1.00 97.06 212 ASP A C 1
ATOM 1653 O O . ASP A 1 212 ? 12.697 18.380 -18.131 1.00 97.06 212 ASP A O 1
ATOM 1657 N N . GLY A 1 213 ? 13.755 17.376 -16.425 1.00 96.19 213 GLY A N 1
ATOM 1658 C CA . GLY A 1 213 ? 14.546 18.524 -15.982 1.00 96.19 213 GLY A CA 1
ATOM 1659 C C . GLY A 1 213 ? 13.804 19.488 -15.047 1.00 96.19 213 GLY A C 1
ATOM 1660 O O . GLY A 1 213 ? 14.413 20.441 -14.560 1.00 96.19 213 GLY A O 1
ATOM 1661 N N . ASN A 1 214 ? 12.512 19.261 -14.780 1.00 96.69 214 ASN A N 1
ATOM 1662 C CA . ASN A 1 214 ? 11.698 20.014 -13.821 1.00 96.69 214 ASN A CA 1
ATOM 1663 C C . ASN A 1 214 ? 11.254 19.142 -12.630 1.00 96.69 214 ASN A C 1
ATOM 1665 O O . ASN A 1 214 ? 10.359 19.535 -11.877 1.00 96.69 214 ASN A O 1
ATOM 1669 N N . GLY A 1 215 ? 11.853 17.960 -12.455 1.00 96.62 215 GLY A N 1
ATOM 1670 C CA . GLY A 1 215 ? 11.534 17.024 -11.384 1.00 96.62 215 GLY A CA 1
ATOM 1671 C C . GLY A 1 215 ? 10.279 16.181 -11.616 1.00 96.62 215 GLY A C 1
ATOM 1672 O O . GLY A 1 215 ? 9.788 15.589 -10.655 1.00 96.62 215 GLY A O 1
ATOM 1673 N N . ASN A 1 216 ? 9.730 16.110 -12.836 1.00 97.50 216 ASN A N 1
ATOM 1674 C CA . ASN A 1 216 ? 8.616 15.208 -13.152 1.00 97.50 216 ASN A CA 1
ATOM 1675 C C . ASN A 1 216 ? 9.121 13.928 -13.812 1.00 97.50 216 ASN A C 1
ATOM 1677 O O . ASN A 1 216 ? 9.820 13.994 -14.817 1.00 97.50 216 ASN A O 1
ATOM 1681 N N . LEU A 1 217 ? 8.721 12.772 -13.278 1.00 97.88 217 LEU A N 1
ATOM 1682 C CA . LEU A 1 217 ? 9.141 11.461 -13.767 1.00 97.88 217 LEU A CA 1
ATOM 1683 C C . LEU A 1 217 ? 8.808 11.272 -15.260 1.00 97.88 217 LEU A C 1
ATOM 1685 O O . LEU A 1 217 ? 7.644 11.357 -15.658 1.00 97.88 217 LEU A O 1
ATOM 1689 N N . THR A 1 218 ? 9.820 10.946 -16.064 1.00 97.00 218 THR A N 1
ATOM 1690 C CA . THR A 1 218 ? 9.697 10.644 -17.503 1.00 97.00 218 THR A CA 1
ATOM 1691 C C . THR A 1 218 ? 10.026 9.195 -17.841 1.00 97.00 218 THR A C 1
ATOM 1693 O O . THR A 1 218 ? 9.542 8.682 -18.848 1.00 97.00 218 THR A O 1
ATOM 1696 N N . GLY A 1 219 ? 10.816 8.518 -17.008 1.00 96.12 219 GLY A N 1
ATOM 1697 C CA . GLY A 1 219 ? 11.239 7.143 -17.252 1.00 96.12 219 GLY A CA 1
ATOM 1698 C C . GLY A 1 219 ? 12.042 6.551 -16.101 1.00 96.12 219 GLY A C 1
ATOM 1699 O O . GLY A 1 219 ? 12.212 7.169 -15.048 1.00 96.12 219 GLY A O 1
ATOM 1700 N N . LEU A 1 220 ? 12.539 5.333 -16.299 1.00 96.00 220 LEU A N 1
ATOM 1701 C CA . LEU A 1 220 ? 13.300 4.598 -15.296 1.00 96.00 220 LEU A CA 1
ATOM 1702 C C . LEU A 1 220 ? 14.387 3.771 -15.980 1.00 96.00 220 LEU A C 1
ATOM 1704 O O . LEU A 1 220 ? 14.088 2.961 -16.848 1.00 96.00 220 LEU A O 1
ATOM 1708 N N . LYS A 1 221 ? 15.636 3.905 -15.538 1.00 97.81 221 LYS A N 1
ATOM 1709 C CA . LYS A 1 221 ? 16.693 2.972 -15.926 1.00 97.81 221 LYS A CA 1
ATOM 1710 C C . LYS A 1 221 ? 16.539 1.664 -15.169 1.00 97.81 221 LYS A C 1
ATOM 1712 O O . LYS A 1 221 ? 16.327 1.634 -13.952 1.00 97.81 221 LYS A O 1
ATOM 1717 N N . THR A 1 222 ? 16.689 0.577 -15.902 1.00 97.81 222 THR A N 1
ATOM 1718 C CA . THR A 1 222 ? 16.625 -0.780 -15.377 1.00 97.81 222 THR A CA 1
ATOM 1719 C C . THR A 1 222 ? 17.792 -1.611 -15.876 1.00 97.81 222 THR A C 1
ATOM 1721 O O . THR A 1 222 ? 18.439 -1.263 -16.864 1.00 97.81 222 THR A O 1
ATOM 1724 N N . ILE A 1 223 ? 18.061 -2.703 -15.172 1.00 98.00 223 ILE A N 1
ATOM 1725 C CA . ILE A 1 223 ? 19.068 -3.699 -15.521 1.00 98.00 223 ILE A CA 1
ATOM 1726 C C . ILE A 1 223 ? 18.523 -5.088 -15.190 1.00 98.00 223 ILE A C 1
ATOM 1728 O O . ILE A 1 223 ? 17.818 -5.250 -14.187 1.00 98.00 223 ILE A O 1
ATOM 1732 N N . ASP A 1 224 ? 18.832 -6.084 -16.016 1.00 97.81 224 ASP A N 1
ATOM 1733 C CA . ASP A 1 224 ? 18.493 -7.466 -15.691 1.00 97.81 224 ASP A CA 1
ATOM 1734 C C . ASP A 1 224 ? 19.392 -7.984 -14.567 1.00 97.81 224 ASP A C 1
ATOM 1736 O O . ASP A 1 224 ? 20.561 -7.605 -14.437 1.00 97.81 224 ASP A O 1
ATOM 1740 N N . VAL A 1 225 ? 18.840 -8.867 -13.737 1.00 96.88 225 VAL A N 1
ATOM 1741 C CA . VAL A 1 225 ? 19.533 -9.466 -12.600 1.00 96.88 225 VAL A CA 1
ATOM 1742 C C . VAL A 1 225 ? 19.383 -10.983 -12.557 1.00 96.88 225 VAL A C 1
ATOM 1744 O O . VAL A 1 225 ? 18.312 -11.548 -12.784 1.00 96.88 225 VAL A O 1
ATOM 1747 N N . THR A 1 226 ? 20.463 -11.660 -12.182 1.00 95.56 226 THR A N 1
ATOM 1748 C CA . THR A 1 226 ? 20.472 -13.091 -11.865 1.00 95.56 226 THR A CA 1
ATOM 1749 C C . THR A 1 226 ? 20.592 -13.292 -10.360 1.00 95.56 226 THR A C 1
ATOM 1751 O O . THR A 1 226 ? 21.292 -12.553 -9.665 1.00 95.56 226 THR A O 1
ATOM 1754 N N . LEU A 1 227 ? 19.894 -14.297 -9.830 1.00 92.00 227 LEU A N 1
ATOM 1755 C CA . LEU A 1 227 ? 20.018 -14.687 -8.428 1.00 92.00 227 LEU A CA 1
ATOM 1756 C C . LEU A 1 227 ? 21.082 -15.784 -8.302 1.00 92.00 227 LEU A C 1
ATOM 1758 O O . LEU A 1 227 ? 20.832 -16.942 -8.626 1.00 92.00 227 LEU A O 1
ATOM 1762 N N . GLU A 1 228 ? 22.259 -15.428 -7.796 1.00 91.12 228 GLU A N 1
ATOM 1763 C CA . GLU A 1 228 ? 23.379 -16.345 -7.583 1.00 91.12 228 GLU A CA 1
ATOM 1764 C C . GLU A 1 228 ? 23.723 -16.429 -6.095 1.00 91.12 228 GLU A C 1
ATOM 1766 O O . GLU A 1 228 ? 24.078 -15.433 -5.465 1.00 91.12 228 GLU A O 1
ATOM 1771 N N . ASN A 1 229 ? 23.637 -17.629 -5.510 1.00 86.62 229 ASN A N 1
ATOM 1772 C CA . ASN A 1 229 ? 23.943 -17.871 -4.091 1.00 86.62 229 ASN A CA 1
ATOM 1773 C C . ASN A 1 229 ? 23.204 -16.911 -3.131 1.00 86.62 229 ASN A C 1
ATOM 1775 O O . ASN A 1 229 ? 23.776 -16.426 -2.154 1.00 86.62 229 ASN A O 1
ATOM 1779 N N . GLY A 1 230 ? 21.938 -16.601 -3.434 1.00 85.50 230 GLY A N 1
ATOM 1780 C CA . GLY A 1 230 ? 21.107 -15.697 -2.631 1.00 85.50 230 GLY A CA 1
ATOM 1781 C C . GLY A 1 230 ? 21.427 -14.208 -2.797 1.00 85.50 230 GLY A C 1
ATOM 1782 O O . GLY A 1 230 ? 20.878 -13.389 -2.063 1.00 85.50 230 GLY A O 1
ATOM 1783 N N . LYS A 1 231 ? 22.300 -13.839 -3.741 1.00 90.25 231 LYS A N 1
ATOM 1784 C CA . LYS A 1 231 ? 22.628 -12.449 -4.068 1.00 90.25 231 LYS A CA 1
ATOM 1785 C C . LYS A 1 231 ? 22.244 -12.140 -5.506 1.00 90.25 231 LYS A C 1
ATOM 1787 O O . LYS A 1 231 ? 22.501 -12.937 -6.403 1.00 90.25 231 LYS A O 1
ATOM 1792 N N . PHE A 1 232 ? 21.659 -10.968 -5.716 1.00 93.50 232 PHE A N 1
ATOM 1793 C CA . PHE A 1 232 ? 21.397 -10.468 -7.058 1.00 93.50 232 PHE A CA 1
ATOM 1794 C C . PHE A 1 232 ? 22.688 -9.934 -7.677 1.00 93.50 232 PHE A C 1
ATOM 1796 O O . PHE A 1 232 ? 23.415 -9.169 -7.036 1.00 93.50 232 PHE A O 1
ATOM 1803 N N . LYS A 1 233 ? 22.972 -10.353 -8.909 1.00 95.06 233 LYS A N 1
ATOM 1804 C CA . LYS A 1 233 ? 24.046 -9.820 -9.745 1.00 95.06 233 LYS A CA 1
ATOM 1805 C C . LYS A 1 233 ? 23.456 -9.200 -10.995 1.00 95.06 233 LYS A C 1
ATOM 1807 O O . LYS A 1 233 ? 22.539 -9.758 -11.585 1.00 95.06 233 LYS A O 1
ATOM 1812 N N . ASN A 1 234 ? 24.015 -8.067 -11.390 1.00 96.19 234 ASN A N 1
ATOM 1813 C CA . ASN A 1 234 ? 23.637 -7.386 -12.616 1.00 96.19 234 ASN A CA 1
ATOM 1814 C C . ASN A 1 234 ? 24.133 -8.166 -13.836 1.00 96.19 234 ASN A C 1
ATOM 1816 O O . ASN A 1 234 ? 25.264 -8.655 -13.844 1.00 96.19 234 ASN A O 1
ATOM 1820 N N . VAL A 1 235 ? 23.303 -8.236 -14.870 1.00 96.31 235 VAL A N 1
ATOM 1821 C CA . VAL A 1 235 ? 23.692 -8.726 -16.192 1.00 96.31 235 VAL A CA 1
ATOM 1822 C C . VAL A 1 235 ? 24.247 -7.540 -16.978 1.00 96.31 235 VAL A C 1
ATOM 1824 O O . VAL A 1 235 ? 23.497 -6.655 -17.386 1.00 96.31 235 VAL A O 1
ATOM 1827 N N . GLU A 1 236 ? 25.566 -7.490 -17.157 1.00 94.62 236 GLU A N 1
ATOM 1828 C CA . GLU A 1 236 ? 26.231 -6.397 -17.881 1.00 94.62 236 GLU A CA 1
ATOM 1829 C C . GLU A 1 236 ? 25.698 -6.264 -19.319 1.00 94.62 236 GLU A C 1
ATOM 1831 O O . GLU A 1 236 ? 25.535 -7.263 -20.024 1.00 94.62 236 GLU A O 1
ATOM 1836 N N . GLY A 1 237 ? 25.429 -5.032 -19.763 1.00 94.62 237 GLY A N 1
ATOM 1837 C CA . GLY A 1 237 ? 24.930 -4.745 -21.112 1.00 94.62 237 GLY A CA 1
ATOM 1838 C C . GLY A 1 237 ? 23.420 -4.939 -21.296 1.00 94.62 237 GLY A C 1
ATOM 1839 O O . GLY A 1 237 ? 22.934 -4.823 -22.421 1.00 94.62 237 GLY A O 1
ATOM 1840 N N . SER A 1 238 ? 22.678 -5.247 -20.227 1.00 96.31 238 SER A N 1
ATOM 1841 C CA . SER A 1 238 ? 21.210 -5.382 -20.244 1.00 96.31 238 SER A CA 1
ATOM 1842 C C . SER A 1 238 ? 20.463 -4.095 -19.867 1.00 96.31 238 SER A C 1
ATOM 1844 O O . SER A 1 238 ? 19.236 -4.103 -19.719 1.00 96.31 238 SER A O 1
ATOM 1846 N N . GLU A 1 239 ? 21.191 -2.991 -19.690 1.00 96.19 239 GLU A N 1
ATOM 1847 C CA . GLU A 1 239 ? 20.634 -1.711 -19.281 1.00 96.19 239 GLU A CA 1
ATOM 1848 C C . GLU A 1 239 ? 19.633 -1.175 -20.309 1.00 96.19 239 GLU A C 1
ATOM 1850 O O . GLU A 1 239 ? 19.898 -1.127 -21.512 1.00 96.19 239 GLU A O 1
ATOM 1855 N N . ARG A 1 240 ? 18.477 -0.721 -19.822 1.00 95.06 240 ARG A N 1
ATOM 1856 C CA . ARG A 1 240 ? 17.420 -0.132 -20.655 1.00 95.06 240 ARG A CA 1
ATOM 1857 C C . ARG A 1 240 ? 16.669 0.972 -19.922 1.00 95.06 240 ARG A C 1
ATOM 1859 O O . ARG A 1 240 ? 16.641 0.990 -18.690 1.00 95.06 240 ARG A O 1
ATOM 1866 N N . ILE A 1 241 ? 16.083 1.876 -20.704 1.00 92.12 241 ILE A N 1
ATOM 1867 C CA . ILE A 1 241 ? 15.176 2.949 -20.266 1.00 92.12 241 ILE A CA 1
ATOM 1868 C C . ILE A 1 241 ? 13.748 2.542 -20.623 1.00 92.12 241 ILE A C 1
ATOM 1870 O O . ILE A 1 241 ? 13.573 2.032 -21.754 1.00 92.12 241 ILE A O 1
#

Foldseek 3Di:
DVCLVVPDAAEAEELAPDDDPCLQQQFACVVHNCVPPVVVVVVVVVVSRYHYHYNAADDCCPPSHDHPVVVVVVDDDDDDPRDDPDADDDPAALCQFDPNDDLSQQRRQLSCCCVVPNCPVVSHDQQAQAADEQEADDPSSLSVLVSSVVSHHPHYAYEAQAAQFAQDADPVADPPHDGRHHDDDPSQVSNCVVVVHRRYDYQKDWHYFDDPVPRHTDDTKMFGWDQDPNDTDTDPPRIDD

Sequence (241 aa):
AQLNSVGHQVTVYERADRIGGLLMYGIPNMKLDKHEVVERRLDLMRQEGVEFITNADIGGGQNGTLSVTEILREIDVMLLATGATVPRHLPIPGREFNGVHFAMEFLTKNTKSLLDSNLQDGNYINAKDKDVIVIGGGDTGTDCLGTSMRHICRTLTNFELFPIPPVERSNGNPWPLWPTIFQVDYGHEEAAARFGKDPRVYSISSTEFLDDGNGNLTGLKTIDVTLENGKFKNVEGSERI

Radius of gyration: 21.43 Å; chains: 1; bounding box: 50×50×59 Å